Protein AF-A0A7C1KYQ5-F1 (afdb_monomer)

pLDDT: mean 89.8, std 14.95, range [33.84, 98.81]

Mean predicted aligned error: 6.26 Å

Foldseek 3Di:
DDDDPDDDPDQQAAEEEEEDLDPCVQPPVLVVQLPDDSYHDQYYEDLPQVSRVVSCVVSVHPYYYNDVLVVLLPPRHAAYEYPDPQQCLLVNLLSNLVSLHAYEYEPPSHPDPVSVVSSVVSCVVSVHHYHYPLVVCVPPVLVVLLVCVVVCVPPDDPDDDDDDDDDPPDDCVVCVVVVQRDCCSPCVCNRVVSVCSRRVDDDDPDDDDD

Secondary structure (DSSP, 8-state):
-PPP--SSS----EEEEEE--SHHIIIIIHHHHHTSTTEEEEEEE-SSHHHHHHHHHHHT-SEEESSHHHHHT-TT-SEEEE-S-GGGHHHHHHHHHHTT-EEEEPSSS-SSHHHHHHHHHHHHHTT--EEE--GGGGSHHHHHHHHHHHTTTT-S-----------TTS--HHHHHTT--SHHHHHHHHHHHHHHHHH-----------

Structure (mmCIF, N/CA/C/O backbone):
data_AF-A0A7C1KYQ5-F1
#
_entry.id   AF-A0A7C1KYQ5-F1
#
loop_
_atom_site.group_PDB
_atom_site.id
_atom_site.type_symbol
_atom_site.label_atom_id
_atom_site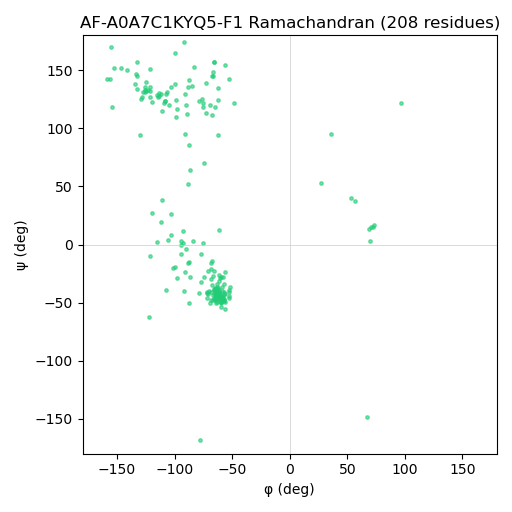.label_alt_id
_atom_site.label_comp_id
_atom_site.label_asym_id
_atom_site.label_entity_id
_atom_site.label_seq_id
_atom_site.pdbx_PDB_ins_code
_atom_site.Cartn_x
_atom_site.Cartn_y
_atom_site.Cartn_z
_atom_site.occupancy
_atom_site.B_iso_or_equiv
_atom_site.auth_seq_id
_atom_site.auth_comp_id
_atom_site.auth_asym_id
_atom_site.auth_atom_id
_atom_site.pdbx_PDB_model_num
ATOM 1 N N . MET A 1 1 ? -24.629 -17.908 9.945 1.00 35.66 1 MET A N 1
ATOM 2 C CA . MET A 1 1 ? -25.608 -17.140 9.150 1.00 35.66 1 MET A CA 1
ATOM 3 C C . MET A 1 1 ? -24.879 -16.531 7.970 1.00 35.66 1 MET A C 1
ATOM 5 O O . MET A 1 1 ? -24.183 -15.539 8.123 1.00 35.66 1 MET A O 1
ATOM 9 N N . THR A 1 2 ? -24.960 -17.192 6.825 1.00 34.88 2 THR A N 1
ATOM 10 C CA . THR A 1 2 ? -24.480 -16.713 5.528 1.00 34.88 2 THR A CA 1
ATOM 11 C C . THR A 1 2 ? -25.372 -15.554 5.076 1.00 34.88 2 THR A C 1
ATOM 13 O O . THR A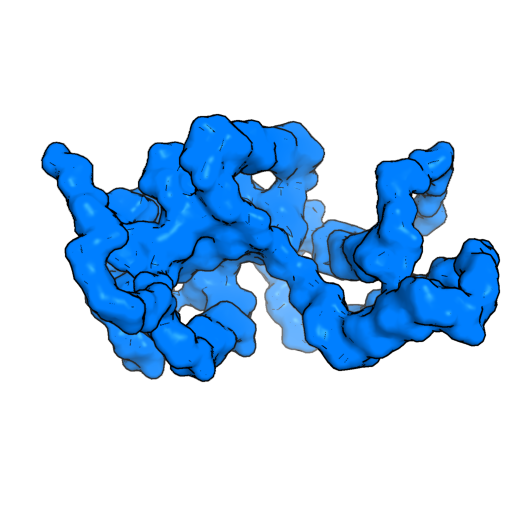 1 2 ? -26.585 -15.722 4.974 1.00 34.88 2 THR A O 1
ATOM 16 N N . ARG A 1 3 ? -24.806 -14.357 4.869 1.00 42.84 3 ARG A N 1
ATOM 17 C CA . ARG A 1 3 ? -25.547 -13.223 4.295 1.00 42.84 3 ARG A CA 1
ATOM 18 C C . ARG A 1 3 ? -25.710 -13.455 2.791 1.00 42.84 3 ARG A C 1
ATOM 20 O O . ARG A 1 3 ? -24.718 -13.549 2.074 1.00 42.84 3 ARG A O 1
ATOM 27 N N . ASN A 1 4 ? -26.964 -13.558 2.353 1.00 33.84 4 ASN A N 1
ATOM 28 C CA . ASN A 1 4 ? -27.364 -13.537 0.949 1.00 33.84 4 ASN A CA 1
ATOM 29 C C . ASN A 1 4 ? -26.979 -12.188 0.325 1.00 33.84 4 ASN A C 1
ATOM 31 O O . ASN A 1 4 ? -27.384 -11.138 0.821 1.00 33.84 4 ASN A O 1
ATOM 35 N N . LEU A 1 5 ? -26.215 -1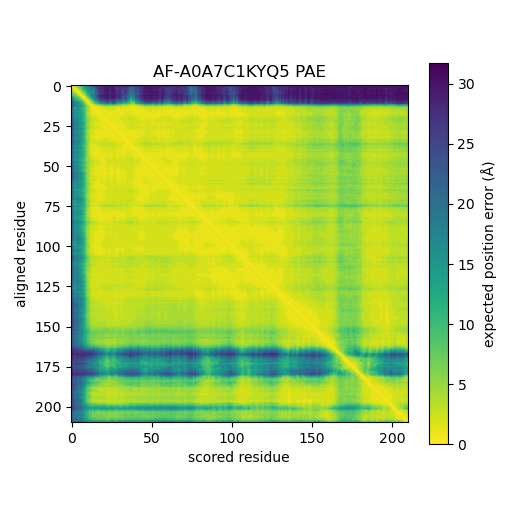2.240 -0.765 1.00 42.03 5 LEU A N 1
ATOM 36 C CA . LEU A 1 5 ? -25.833 -11.101 -1.606 1.00 42.03 5 LEU A CA 1
ATOM 37 C C . LEU A 1 5 ? -26.875 -10.863 -2.707 1.00 42.03 5 LEU A C 1
ATOM 39 O O . LEU A 1 5 ? -26.545 -10.791 -3.885 1.00 42.03 5 LEU A O 1
ATOM 43 N N . GLU A 1 6 ? -28.144 -10.761 -2.333 1.00 41.09 6 GLU A N 1
ATOM 44 C CA . GLU A 1 6 ? -29.198 -10.405 -3.280 1.00 41.09 6 GLU A CA 1
ATOM 45 C C . GLU A 1 6 ? -30.036 -9.278 -2.693 1.00 41.09 6 GLU A C 1
ATOM 47 O O . GLU A 1 6 ? -30.958 -9.513 -1.920 1.00 41.09 6 GLU A O 1
ATOM 52 N N . ASN A 1 7 ? -29.672 -8.043 -3.050 1.00 38.47 7 ASN A N 1
ATOM 53 C CA . ASN A 1 7 ? -30.604 -6.931 -3.194 1.00 38.47 7 ASN A CA 1
ATOM 54 C C . ASN A 1 7 ? -30.040 -5.889 -4.180 1.00 38.47 7 ASN A C 1
ATOM 56 O O . ASN A 1 7 ? -28.969 -5.326 -3.974 1.00 38.47 7 ASN A O 1
ATOM 60 N N . SER A 1 8 ? -30.797 -5.703 -5.268 1.00 38.66 8 SER A N 1
ATOM 61 C CA . SER A 1 8 ? -30.951 -4.506 -6.114 1.00 38.66 8 SER A CA 1
ATOM 62 C C . SER A 1 8 ? -29.722 -3.620 -6.351 1.00 38.66 8 SER A C 1
ATOM 64 O O . SER A 1 8 ? -29.498 -2.711 -5.564 1.00 38.66 8 SER A O 1
ATOM 66 N N . VAL A 1 9 ? -28.995 -3.836 -7.461 1.00 50.09 9 VAL A N 1
ATOM 67 C CA . VAL A 1 9 ? -27.971 -2.933 -8.057 1.00 50.09 9 VAL A CA 1
ATOM 68 C C . VAL A 1 9 ? -27.299 -2.010 -7.020 1.00 50.09 9 VAL A C 1
ATOM 70 O O . VAL A 1 9 ? -27.361 -0.790 -7.120 1.00 50.09 9 VAL A O 1
ATOM 73 N N . GLY A 1 10 ? -26.770 -2.605 -5.948 1.00 46.19 10 GLY A N 1
ATOM 74 C CA . GLY A 1 10 ? -26.283 -1.865 -4.790 1.00 46.19 10 GLY A CA 1
ATOM 75 C C . GLY A 1 10 ? -24.913 -1.299 -5.109 1.00 46.19 10 GLY A C 1
ATOM 76 O O . GLY A 1 10 ? -24.022 -2.058 -5.491 1.00 46.19 10 GLY A O 1
ATOM 77 N N . GLU A 1 11 ? -24.746 0.016 -4.987 1.00 57.44 11 GLU A N 1
ATOM 78 C CA . GLU A 1 11 ? -23.428 0.644 -5.049 1.00 57.44 11 GLU A CA 1
ATOM 79 C C . GLU A 1 11 ? -22.476 -0.122 -4.120 1.00 57.44 11 GLU A C 1
ATOM 81 O O . GLU A 1 11 ? -22.761 -0.317 -2.937 1.00 57.44 11 GLU A O 1
ATOM 86 N N . LEU A 1 12 ? -21.382 -0.640 -4.684 1.00 67.50 12 LEU A N 1
ATOM 87 C CA . LEU A 1 12 ? -20.339 -1.348 -3.947 1.00 67.50 12 LEU A CA 1
ATOM 88 C C . LEU A 1 12 ? -19.715 -0.365 -2.953 1.00 67.50 12 LEU A C 1
ATOM 90 O O . LEU A 1 12 ? -18.829 0.402 -3.314 1.00 67.50 12 LEU A O 1
ATOM 94 N N . PHE A 1 13 ? -20.214 -0.377 -1.720 1.00 88.19 13 PHE A N 1
ATOM 95 C CA . PHE A 1 13 ? -19.733 0.477 -0.646 1.00 88.19 13 PHE A CA 1
ATOM 96 C C . PHE A 1 13 ? -18.604 -0.230 0.108 1.00 88.19 13 PHE A C 1
ATOM 98 O O . PHE A 1 13 ? -18.804 -1.329 0.628 1.00 88.19 13 PHE A O 1
ATOM 105 N N . LEU A 1 14 ? -17.415 0.371 0.135 1.00 95.75 14 LEU A N 1
ATOM 106 C CA . LEU A 1 14 ? -16.206 -0.212 0.715 1.00 95.75 14 LEU A CA 1
ATOM 107 C C . LEU A 1 14 ? -15.811 0.513 2.003 1.00 95.75 14 LEU A C 1
ATOM 109 O O . LEU A 1 14 ? -15.512 1.706 1.980 1.00 95.75 14 LEU A O 1
ATOM 113 N N . ARG A 1 15 ? -15.731 -0.219 3.117 1.00 98.12 15 ARG A N 1
ATOM 114 C CA . ARG A 1 15 ? -15.315 0.335 4.412 1.00 98.12 15 ARG A CA 1
ATOM 115 C C . ARG A 1 15 ? -13.850 0.036 4.678 1.00 98.12 15 ARG A C 1
ATOM 117 O O . ARG A 1 15 ? -13.407 -1.117 4.645 1.00 98.12 15 ARG A O 1
ATOM 124 N N . VAL A 1 16 ? -13.089 1.091 4.931 1.00 98.56 16 VAL A N 1
ATOM 125 C CA . VAL A 1 16 ? -11.630 1.067 5.001 1.00 98.56 16 VAL A CA 1
ATOM 126 C C . VAL A 1 16 ? -11.160 1.324 6.425 1.00 98.56 16 VAL A C 1
ATOM 128 O O . VAL A 1 16 ? -11.545 2.304 7.063 1.00 98.56 16 VAL A O 1
ATOM 131 N N . GLY A 1 17 ? -10.283 0.449 6.907 1.00 98.75 17 GLY A N 1
ATOM 132 C CA . GLY A 1 17 ? -9.492 0.666 8.111 1.00 98.75 17 GLY A CA 1
ATOM 133 C C . GLY A 1 17 ? -8.079 1.119 7.752 1.00 98.75 17 GLY A C 1
ATOM 134 O O . GLY A 1 17 ? -7.475 0.581 6.829 1.00 98.75 17 GLY A O 1
ATOM 135 N N . ILE A 1 18 ? -7.531 2.092 8.473 1.00 98.81 18 ILE A N 1
ATOM 136 C CA . ILE A 1 18 ? -6.156 2.572 8.289 1.00 98.81 18 ILE A CA 1
ATOM 137 C C . ILE A 1 18 ? -5.303 2.115 9.471 1.00 98.81 18 ILE A C 1
ATOM 139 O O . ILE A 1 18 ? -5.616 2.445 10.610 1.00 98.81 18 ILE A O 1
ATOM 143 N N . ILE A 1 19 ? -4.215 1.392 9.221 1.00 98.81 19 ILE A N 1
ATOM 144 C CA . ILE A 1 19 ? -3.211 1.070 10.241 1.00 98.81 19 ILE A CA 1
ATOM 145 C C . ILE A 1 19 ? -1.985 1.949 9.992 1.00 98.81 19 ILE A C 1
ATOM 147 O O . ILE A 1 19 ? -1.374 1.886 8.927 1.00 98.81 19 ILE A O 1
ATOM 151 N N . GLY A 1 20 ? -1.624 2.765 10.980 1.00 98.19 20 GLY A N 1
ATOM 152 C CA . GLY A 1 20 ? -0.572 3.773 10.897 1.00 98.19 20 GLY A CA 1
ATOM 153 C C . GLY A 1 20 ? -1.125 5.165 10.580 1.00 98.19 20 GLY A C 1
ATOM 154 O O . GLY A 1 20 ? -1.741 5.393 9.544 1.00 98.19 20 GLY A O 1
ATOM 155 N N . ALA A 1 21 ? -0.851 6.125 11.459 1.00 97.50 21 ALA A N 1
ATOM 156 C CA . ALA A 1 21 ? -1.212 7.541 11.378 1.00 97.50 21 ALA A CA 1
ATOM 157 C C . ALA A 1 21 ? -0.011 8.424 10.973 1.00 97.50 21 ALA A C 1
ATOM 159 O O . ALA A 1 21 ? 0.059 9.607 11.320 1.00 97.50 21 ALA A O 1
ATOM 160 N N . GLY A 1 22 ? 0.956 7.839 10.258 1.00 94.38 22 GLY A N 1
ATOM 161 C CA . GLY A 1 22 ? 2.166 8.508 9.782 1.00 94.38 22 GLY A CA 1
ATOM 162 C C . GLY A 1 22 ? 1.955 9.390 8.545 1.00 94.38 22 GLY A C 1
ATOM 163 O O . GLY A 1 22 ? 0.832 9.664 8.116 1.00 94.38 22 GLY A O 1
ATOM 164 N N . ILE A 1 23 ? 3.069 9.819 7.943 1.00 92.38 23 ILE A N 1
ATOM 165 C CA . ILE A 1 23 ? 3.094 10.736 6.789 1.00 92.38 23 ILE A CA 1
ATOM 166 C C . ILE A 1 23 ? 2.291 10.175 5.608 1.00 92.38 23 ILE A C 1
ATOM 168 O O . ILE A 1 23 ? 1.413 10.863 5.095 1.00 92.38 23 ILE A O 1
ATOM 172 N N . GLN A 1 24 ? 2.516 8.911 5.233 1.00 94.31 24 GLN A N 1
ATOM 173 C CA . GLN A 1 24 ? 1.825 8.289 4.096 1.00 94.31 24 GLN A CA 1
ATOM 174 C C . GLN A 1 24 ? 0.304 8.244 4.301 1.00 94.31 24 GLN A C 1
ATOM 176 O O . GLN A 1 24 ? -0.460 8.565 3.389 1.00 94.31 24 GLN A O 1
ATOM 181 N N . ALA A 1 25 ? -0.151 7.927 5.517 1.00 97.12 25 ALA A N 1
ATOM 182 C CA . ALA A 1 25 ? -1.571 7.951 5.844 1.00 97.12 25 ALA A CA 1
ATOM 183 C C . ALA A 1 25 ? -2.153 9.366 5.732 1.00 97.12 25 ALA A C 1
ATOM 185 O O . ALA A 1 25 ? -3.174 9.576 5.078 1.00 97.12 25 ALA A O 1
ATOM 186 N N . LYS A 1 26 ? -1.483 10.345 6.347 1.00 96.81 26 LYS A N 1
ATOM 187 C CA . LYS A 1 26 ? -1.929 11.739 6.424 1.00 96.81 26 LYS A CA 1
ATOM 188 C C . LYS A 1 26 ? -1.972 12.436 5.062 1.00 96.81 26 LYS A C 1
ATOM 190 O O . LYS A 1 26 ? -2.951 13.139 4.791 1.00 96.81 26 LYS A O 1
ATOM 195 N N . ASP A 1 27 ? -0.918 12.273 4.266 1.00 95.31 27 ASP A N 1
ATOM 196 C CA . ASP A 1 27 ? -0.655 13.091 3.079 1.00 95.31 27 ASP A CA 1
ATOM 197 C C . ASP A 1 27 ? -1.082 12.400 1.773 1.00 95.31 27 ASP A C 1
ATOM 199 O O . ASP A 1 27 ? -1.305 13.089 0.779 1.00 95.31 27 ASP A O 1
ATOM 203 N N . ALA A 1 28 ? -1.255 11.070 1.766 1.00 95.88 28 ALA A N 1
ATOM 204 C CA . ALA A 1 28 ? -1.658 10.320 0.573 1.00 95.88 28 ALA A CA 1
ATOM 205 C C . ALA A 1 28 ? -2.947 9.508 0.769 1.00 95.88 28 ALA A C 1
ATOM 207 O O . ALA A 1 28 ? -3.945 9.781 0.104 1.00 95.88 28 ALA A O 1
ATOM 208 N N . HIS A 1 29 ? -2.960 8.533 1.683 1.00 98.19 29 HIS A N 1
ATOM 209 C CA . HIS A 1 29 ? -4.055 7.553 1.756 1.00 98.19 29 HIS A CA 1
ATOM 210 C C . HIS A 1 29 ? -5.378 8.148 2.229 1.00 98.19 29 HIS A C 1
ATOM 212 O O . HIS A 1 29 ? -6.393 7.959 1.567 1.00 98.19 29 HIS A O 1
ATOM 218 N N . LEU A 1 30 ? -5.385 8.883 3.345 1.00 98.31 30 LEU A N 1
ATOM 219 C CA . LEU A 1 30 ? -6.612 9.485 3.874 1.00 98.31 30 LEU A CA 1
ATOM 220 C C . LEU A 1 30 ? -7.232 10.492 2.888 1.00 98.31 30 LEU A C 1
ATOM 222 O O . LEU A 1 30 ? -8.426 10.368 2.625 1.00 98.31 30 LEU A O 1
ATOM 226 N N . PRO A 1 31 ? -6.475 11.439 2.284 1.00 98.06 31 PRO A N 1
ATOM 227 C CA . PRO A 1 31 ? -7.014 12.293 1.226 1.00 98.06 31 PRO A CA 1
ATOM 228 C C . PRO A 1 31 ? -7.574 11.510 0.035 1.00 98.06 31 PRO A C 1
ATOM 230 O O . PRO A 1 31 ? -8.614 11.892 -0.493 1.00 98.06 31 PRO A O 1
ATOM 233 N N . ALA A 1 32 ? -6.894 10.438 -0.389 1.00 97.06 32 ALA A N 1
ATOM 234 C CA . ALA A 1 32 ? -7.316 9.637 -1.532 1.00 97.06 32 ALA A CA 1
ATOM 235 C C . ALA A 1 32 ? -8.602 8.857 -1.245 1.00 97.06 32 ALA A C 1
ATOM 237 O O . ALA A 1 32 ? -9.520 8.914 -2.047 1.00 97.06 32 ALA A O 1
ATOM 238 N N . PHE A 1 33 ? -8.713 8.168 -0.107 1.00 97.88 33 PHE A N 1
ATOM 239 C CA . PHE A 1 33 ? -9.949 7.461 0.240 1.00 97.88 33 PHE A CA 1
ATOM 240 C C . PHE A 1 33 ? -11.115 8.420 0.469 1.00 97.88 33 PHE A C 1
ATOM 242 O O . PHE A 1 33 ? -12.220 8.145 0.021 1.00 97.88 33 PHE A O 1
ATOM 249 N N . HIS A 1 34 ? -10.869 9.564 1.110 1.00 96.81 34 HIS A N 1
ATOM 250 C CA . HIS A 1 34 ? -11.909 10.555 1.382 1.00 96.81 34 HIS A CA 1
ATOM 251 C C . HIS A 1 34 ? -12.484 11.200 0.110 1.00 96.81 34 HIS A C 1
ATOM 253 O O . HIS A 1 34 ? -13.595 11.719 0.145 1.00 96.81 34 HIS A O 1
ATOM 259 N N . SER A 1 35 ? -11.742 11.195 -1.003 1.00 96.62 35 SER A N 1
ATOM 260 C CA . SER A 1 35 ? -12.210 11.748 -2.279 1.00 96.62 35 SER A CA 1
ATOM 261 C C . SER A 1 35 ? -12.933 10.738 -3.174 1.00 96.62 35 SER A C 1
ATOM 263 O O . SER A 1 35 ? -13.415 11.126 -4.238 1.00 96.62 35 SER A O 1
ATOM 265 N N . LEU A 1 36 ? -13.009 9.462 -2.778 1.00 95.75 36 LEU A N 1
ATOM 266 C CA . LEU A 1 36 ? -13.662 8.413 -3.556 1.00 95.75 36 LEU A CA 1
ATOM 267 C C . LEU A 1 36 ? -15.136 8.273 -3.169 1.00 95.75 36 LEU A C 1
ATOM 269 O O . LEU A 1 36 ? -15.480 8.106 -2.002 1.00 95.75 36 LEU A O 1
ATOM 273 N N . GLU A 1 37 ? -16.006 8.271 -4.174 1.00 94.38 37 GLU A N 1
ATOM 274 C CA . GLU A 1 37 ? -17.400 7.859 -4.009 1.00 94.38 37 GLU A CA 1
ATOM 275 C C . GLU A 1 37 ? -17.475 6.354 -3.704 1.00 94.38 37 GLU A C 1
ATOM 277 O O . GLU A 1 37 ? -16.669 5.564 -4.203 1.00 94.38 37 GLU A O 1
ATOM 282 N N . GLY A 1 38 ? -18.435 5.950 -2.867 1.00 95.06 38 GLY A N 1
ATOM 283 C CA . GLY A 1 38 ? -18.606 4.548 -2.468 1.00 95.06 38 GLY A CA 1
ATOM 284 C C . GLY A 1 38 ? -17.531 4.015 -1.513 1.00 95.06 38 GLY A C 1
ATOM 285 O O . GLY A 1 38 ? -17.421 2.803 -1.344 1.00 95.06 38 GLY A O 1
ATOM 286 N N . VAL A 1 39 ? -16.732 4.886 -0.887 1.00 96.94 39 VAL A N 1
ATOM 287 C CA . VAL A 1 39 ? -15.717 4.500 0.101 1.00 96.94 39 VAL A CA 1
ATOM 288 C C . VAL A 1 39 ? -15.922 5.263 1.406 1.00 96.94 39 VAL A C 1
ATOM 290 O O . VAL A 1 39 ? -16.100 6.478 1.409 1.00 96.94 39 VAL A O 1
ATOM 293 N N . GLU A 1 40 ? -15.837 4.555 2.530 1.00 97.06 40 GLU A N 1
ATOM 294 C CA . GLU A 1 40 ? -15.861 5.138 3.870 1.00 97.06 40 GLU A CA 1
ATOM 295 C C . GLU A 1 40 ? -14.591 4.777 4.634 1.00 97.06 40 GLU A C 1
ATOM 297 O O . GLU A 1 40 ? -14.159 3.626 4.642 1.00 97.06 40 GLU A O 1
ATOM 302 N N . ILE A 1 41 ? -14.000 5.753 5.323 1.00 98.12 41 ILE A N 1
ATOM 303 C CA . ILE A 1 41 ? -12.907 5.502 6.262 1.00 98.12 41 ILE A CA 1
ATOM 304 C C . ILE A 1 41 ? -13.532 5.264 7.640 1.00 98.12 41 ILE A C 1
ATOM 306 O O . ILE A 1 41 ? -13.829 6.214 8.364 1.00 98.12 41 ILE A O 1
ATOM 310 N N . SER A 1 42 ? -13.743 4.000 7.997 1.00 98.06 42 SER A N 1
ATOM 311 C CA . SER A 1 42 ? -14.501 3.626 9.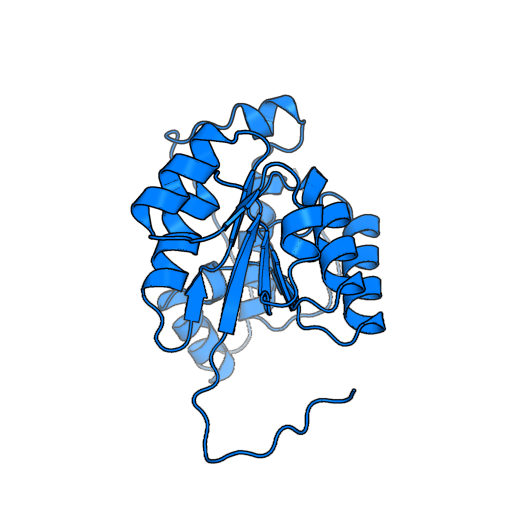199 1.00 98.06 42 SER A CA 1
ATOM 312 C C . SER A 1 42 ? -13.621 3.459 10.442 1.00 98.06 42 SER A C 1
ATOM 314 O O . SER A 1 42 ? -14.103 3.608 11.563 1.00 98.06 42 SER A O 1
ATOM 316 N N . ALA A 1 43 ? -12.322 3.188 10.288 1.00 98.69 43 ALA A N 1
ATOM 317 C CA . ALA A 1 43 ? -11.424 3.027 11.432 1.00 98.69 43 ALA A CA 1
ATOM 318 C C . ALA A 1 43 ? -9.997 3.510 11.164 1.00 98.69 43 ALA A C 1
ATOM 320 O O . ALA A 1 43 ? -9.498 3.437 10.041 1.00 98.69 43 ALA A O 1
ATOM 321 N N . ILE A 1 44 ? -9.310 3.942 12.222 1.00 98.81 44 ILE A N 1
ATOM 322 C CA . ILE A 1 44 ? -7.864 4.179 12.221 1.00 98.81 44 ILE A CA 1
ATOM 323 C C . ILE A 1 44 ? -7.219 3.586 13.477 1.00 98.81 44 ILE A C 1
ATOM 325 O O . ILE A 1 44 ? -7.760 3.715 14.574 1.00 98.81 44 ILE A O 1
ATOM 329 N N . ALA A 1 45 ? -6.062 2.947 13.319 1.00 98.75 45 ALA A N 1
ATOM 330 C CA . ALA A 1 45 ? -5.266 2.393 14.405 1.00 98.75 45 ALA A CA 1
ATOM 331 C C . ALA A 1 45 ? -3.837 2.942 14.375 1.00 98.75 45 ALA A C 1
ATOM 333 O O . ALA A 1 45 ? -3.188 2.930 13.329 1.00 98.75 45 ALA A O 1
ATOM 334 N N . ASP A 1 46 ? -3.338 3.398 15.521 1.00 98.56 46 ASP A N 1
ATOM 335 C CA . ASP A 1 46 ? -1.926 3.735 15.718 1.00 98.56 46 ASP A CA 1
ATOM 336 C C . ASP A 1 46 ? -1.571 3.638 17.207 1.00 98.56 46 ASP A C 1
ATOM 338 O O . ASP A 1 46 ? -2.361 4.050 18.059 1.00 98.56 46 ASP A O 1
ATOM 342 N N . ILE A 1 47 ? -0.366 3.155 17.523 1.00 97.44 47 ILE A N 1
ATOM 343 C CA . ILE A 1 47 ? 0.145 3.104 18.903 1.00 97.44 47 ILE A CA 1
ATOM 344 C C . ILE A 1 47 ? 0.210 4.502 19.544 1.00 97.44 47 ILE A C 1
ATOM 346 O O . ILE A 1 47 ? 0.088 4.657 20.759 1.00 97.44 47 ILE A O 1
ATOM 350 N N . ASN A 1 48 ? 0.374 5.547 18.731 1.00 97.75 48 ASN A N 1
ATOM 351 C CA . ASN A 1 48 ? 0.247 6.938 19.122 1.00 97.75 48 ASN A CA 1
ATOM 352 C C . ASN A 1 48 ? -1.216 7.379 18.990 1.00 97.75 48 ASN A C 1
ATOM 354 O O . ASN A 1 48 ? -1.630 7.989 17.998 1.00 97.75 48 ASN A O 1
ATOM 358 N N . GLU A 1 49 ? -1.991 7.131 20.047 1.00 97.94 49 GLU A N 1
ATOM 359 C CA . GLU A 1 49 ? -3.420 7.463 20.105 1.00 97.94 49 GLU A CA 1
ATOM 360 C C . GLU A 1 49 ? -3.702 8.932 19.742 1.00 97.94 49 GLU A C 1
ATOM 362 O O . GLU A 1 49 ? -4.693 9.250 19.083 1.00 97.94 49 GLU A O 1
ATOM 367 N N . LYS A 1 50 ? -2.814 9.856 20.133 1.00 98.38 50 LYS A N 1
ATOM 368 C CA . LYS A 1 50 ? -2.965 11.284 19.826 1.00 98.38 50 LYS A CA 1
ATOM 369 C C . LYS A 1 50 ? -2.894 11.542 18.318 1.00 98.38 50 LYS A C 1
ATOM 371 O O . LYS A 1 50 ? -3.684 12.344 17.809 1.00 98.38 50 LYS A O 1
ATOM 376 N N . ALA A 1 51 ? -1.976 10.887 17.605 1.00 97.69 51 ALA A N 1
ATOM 377 C CA . ALA A 1 51 ? -1.867 11.004 16.152 1.00 97.69 51 ALA A CA 1
ATOM 378 C C . ALA A 1 51 ? -3.120 10.440 15.463 1.00 97.69 51 ALA A C 1
ATOM 380 O O . ALA A 1 51 ? -3.732 11.137 14.647 1.00 97.69 51 ALA A O 1
ATOM 381 N N . ALA A 1 52 ? -3.571 9.249 15.876 1.00 98.44 52 ALA A N 1
ATOM 382 C CA . ALA A 1 52 ? -4.785 8.622 15.354 1.00 98.44 52 ALA A CA 1
ATOM 383 C C . ALA A 1 52 ? -6.037 9.484 15.596 1.00 98.44 52 ALA A C 1
ATOM 385 O O . ALA A 1 52 ? -6.748 9.807 14.646 1.00 98.44 52 ALA A O 1
ATOM 386 N N . LYS A 1 53 ? -6.264 9.968 16.829 1.00 98.56 53 LYS A N 1
ATOM 387 C CA . LYS A 1 53 ? -7.378 10.878 17.172 1.00 98.56 53 LYS A CA 1
ATOM 388 C C . LYS A 1 53 ? -7.352 12.178 16.366 1.00 98.56 53 LYS A C 1
ATOM 390 O O . LYS A 1 53 ? -8.406 12.693 15.996 1.00 98.56 53 LYS A O 1
ATOM 395 N N . THR A 1 54 ? -6.165 12.717 16.082 1.00 98.56 54 THR A N 1
ATOM 396 C CA . THR A 1 54 ? -6.027 13.943 15.279 1.00 98.56 54 THR A CA 1
ATOM 397 C C . THR A 1 54 ? -6.519 13.726 13.849 1.00 98.56 54 THR A C 1
ATOM 399 O O . THR A 1 54 ? -7.303 14.531 13.341 1.00 98.56 54 THR A O 1
ATOM 402 N N . LEU A 1 55 ? -6.098 12.633 13.205 1.00 98.44 55 LEU A N 1
ATOM 403 C CA . LEU A 1 55 ? -6.545 12.295 11.852 1.00 98.44 55 LEU A CA 1
ATOM 404 C C . LEU A 1 55 ? -8.017 11.872 11.831 1.00 98.44 55 LEU A C 1
ATOM 406 O O . LEU A 1 55 ? -8.758 12.331 10.965 1.00 98.44 55 LEU A O 1
ATOM 410 N N . ALA A 1 56 ? -8.465 11.100 12.821 1.00 98.50 56 ALA A N 1
ATOM 411 C CA . ALA A 1 56 ? -9.860 10.700 12.954 1.00 98.50 56 ALA A CA 1
ATOM 412 C C . ALA A 1 56 ? -10.797 11.901 13.044 1.00 98.50 56 ALA A C 1
ATOM 414 O O . ALA A 1 56 ? -11.775 11.973 12.309 1.00 98.50 56 ALA A O 1
ATOM 415 N N . LYS A 1 57 ? -10.454 12.906 13.858 1.00 98.50 57 LYS A N 1
ATOM 416 C CA . LYS A 1 57 ? -11.224 14.151 13.928 1.00 98.50 57 LYS A CA 1
ATOM 417 C C . LYS A 1 57 ? -11.245 14.893 12.589 1.00 98.50 57 LYS A C 1
ATOM 419 O O . LYS A 1 57 ? -12.286 15.420 12.212 1.00 98.50 57 LYS A O 1
ATOM 424 N N . LYS A 1 58 ? -10.111 14.955 11.880 1.00 98.19 58 LYS A N 1
ATOM 425 C CA . LYS A 1 58 ? -10.003 15.648 10.584 1.00 98.19 58 LYS A CA 1
ATOM 426 C C . LYS A 1 58 ? -10.886 15.003 9.509 1.00 98.19 58 LYS A C 1
ATOM 428 O O . LYS A 1 58 ? -11.524 15.731 8.757 1.00 98.19 58 LYS A O 1
ATOM 433 N N . TYR A 1 59 ? -10.906 13.674 9.442 1.00 97.94 59 TYR A N 1
ATOM 434 C CA . TYR A 1 59 ? -11.613 12.911 8.406 1.00 97.94 59 TYR A CA 1
ATOM 435 C C . TYR A 1 59 ? -12.939 12.298 8.883 1.00 97.94 59 TYR A C 1
ATOM 437 O O . TYR A 1 59 ? -13.547 11.537 8.142 1.00 97.94 59 TYR A O 1
ATOM 445 N N . GLN A 1 60 ? -13.393 12.643 10.094 1.00 97.75 60 GLN A N 1
ATOM 446 C CA . GLN A 1 60 ? -14.634 12.148 10.710 1.00 97.75 60 GLN A CA 1
ATOM 447 C C . GLN A 1 60 ? -14.689 10.611 10.823 1.00 97.75 60 GLN A C 1
ATOM 449 O O . GLN A 1 60 ? -15.741 10.004 10.662 1.00 97.75 60 GLN A O 1
ATOM 454 N N . ILE A 1 61 ? -13.546 9.988 11.128 1.00 98.31 61 ILE A N 1
ATOM 455 C CA . ILE A 1 61 ? -13.417 8.533 11.285 1.00 98.31 61 ILE A CA 1
ATOM 456 C C . ILE A 1 61 ? -14.035 8.129 12.634 1.00 98.31 61 ILE A C 1
ATOM 458 O O . ILE A 1 61 ? -13.580 8.631 13.670 1.00 98.31 61 ILE A O 1
ATOM 462 N N . PRO A 1 62 ? -15.042 7.238 12.663 1.00 97.69 62 PRO A N 1
ATOM 463 C CA . PRO A 1 62 ? -15.806 6.952 13.876 1.00 97.69 62 PRO A CA 1
ATOM 464 C C . PRO A 1 62 ? -15.049 6.092 14.895 1.00 97.69 62 PRO A C 1
ATOM 466 O O . PRO A 1 62 ? -15.292 6.220 16.097 1.00 97.69 62 PRO A O 1
ATOM 469 N N . HIS A 1 63 ? -14.123 5.238 14.448 1.00 98.44 63 HIS A N 1
ATOM 470 C CA . HIS A 1 63 ? -13.393 4.326 15.327 1.00 98.44 63 HIS A CA 1
ATOM 471 C C . HIS A 1 63 ? -11.894 4.629 15.366 1.00 98.44 63 HIS A C 1
ATOM 473 O O . HIS A 1 63 ? -11.225 4.707 14.334 1.00 98.44 63 HIS A O 1
ATOM 479 N N . VAL A 1 64 ? -11.362 4.765 16.582 1.00 98.69 64 VAL A N 1
ATOM 480 C CA . VAL A 1 64 ? -9.930 4.925 16.845 1.00 98.69 64 VAL A CA 1
ATOM 481 C C . VAL A 1 64 ? -9.473 3.793 17.748 1.00 98.69 64 VAL A C 1
ATOM 483 O O . VAL A 1 64 ? -10.047 3.596 18.817 1.00 98.69 64 VAL A O 1
ATOM 486 N N . TYR A 1 65 ? -8.427 3.092 17.328 1.00 98.62 65 TYR A N 1
ATOM 487 C CA . TYR A 1 65 ? -7.823 1.996 18.075 1.00 98.62 65 TYR A CA 1
ATOM 488 C C . TYR A 1 65 ? -6.347 2.286 18.362 1.00 98.62 65 TYR A C 1
ATOM 490 O O . TYR A 1 65 ? -5.677 2.990 17.606 1.00 98.62 65 TYR A O 1
ATOM 498 N N . VAL A 1 66 ? -5.840 1.739 19.466 1.00 98.25 66 VAL A N 1
ATOM 499 C CA . VAL A 1 66 ? -4.403 1.760 19.802 1.00 98.25 66 VAL A CA 1
ATOM 500 C C . VAL A 1 66 ? -3.719 0.429 19.497 1.00 98.25 66 VAL A C 1
ATOM 502 O O . VAL A 1 66 ? -2.508 0.394 19.305 1.00 98.25 66 VAL A O 1
ATOM 505 N N . ASP A 1 67 ? -4.507 -0.643 19.399 1.00 98.12 67 ASP A N 1
ATOM 506 C CA . ASP A 1 67 ? -4.096 -1.950 18.907 1.00 98.12 67 ASP A CA 1
ATOM 507 C C . ASP A 1 67 ? -4.717 -2.177 17.523 1.00 98.12 67 ASP A C 1
ATOM 509 O O . ASP A 1 67 ? -5.919 -1.995 17.308 1.00 98.12 67 ASP A O 1
ATOM 513 N N . PHE A 1 68 ? -3.891 -2.562 16.555 1.00 98.44 68 PHE A N 1
ATOM 514 C CA . PHE A 1 68 ? -4.356 -2.826 15.202 1.00 98.44 68 PHE A CA 1
ATOM 515 C C . PHE A 1 68 ? -5.202 -4.109 15.115 1.00 98.44 68 PHE A C 1
ATOM 517 O O . PHE A 1 68 ? -6.026 -4.226 14.206 1.00 98.44 68 PHE A O 1
ATOM 524 N N . HIS A 1 69 ? -5.060 -5.049 16.056 1.00 98.50 69 HIS A N 1
ATOM 525 C CA . HIS A 1 69 ? -5.899 -6.244 16.123 1.00 98.50 69 HIS A CA 1
ATOM 526 C C . HIS A 1 69 ? -7.372 -5.899 16.357 1.00 98.50 69 HIS A C 1
ATOM 528 O O . HIS A 1 69 ? -8.241 -6.522 15.744 1.00 98.50 69 HIS A O 1
ATOM 534 N N . ASP A 1 70 ? -7.667 -4.881 17.168 1.00 98.50 70 ASP A N 1
ATOM 535 C CA . ASP A 1 70 ? -9.042 -4.428 17.405 1.00 98.50 70 ASP A CA 1
ATOM 536 C C . ASP A 1 70 ? -9.681 -3.874 16.122 1.00 98.50 70 ASP A C 1
ATOM 538 O O . ASP A 1 70 ? -10.841 -4.167 15.823 1.00 98.50 7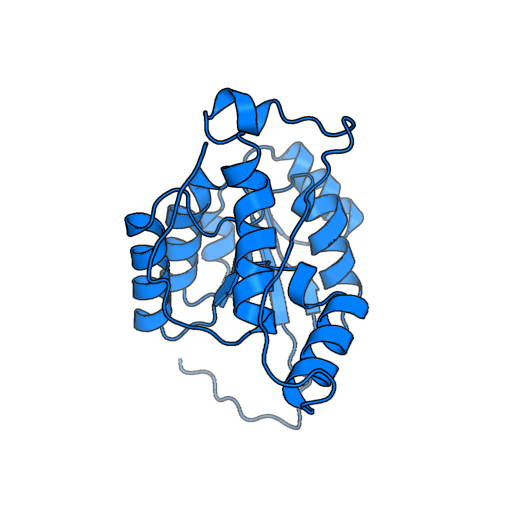0 ASP A O 1
ATOM 542 N N . LEU A 1 71 ? -8.905 -3.139 15.314 1.00 98.56 71 LEU A N 1
ATOM 543 C CA . LEU A 1 71 ? -9.340 -2.663 13.997 1.00 98.56 71 LEU A CA 1
ATOM 544 C C . LEU A 1 71 ? -9.595 -3.831 13.039 1.00 98.56 71 LEU A C 1
ATOM 546 O O . LEU A 1 71 ? -10.619 -3.856 12.360 1.00 98.56 71 LEU A O 1
ATOM 550 N N . ILE A 1 72 ? -8.686 -4.808 12.985 1.00 98.25 72 ILE A N 1
ATOM 551 C CA . ILE A 1 72 ? -8.815 -5.981 12.108 1.00 98.25 72 ILE A CA 1
ATOM 552 C C . ILE A 1 72 ? -10.042 -6.825 12.481 1.00 98.25 72 ILE A C 1
ATOM 554 O O . ILE A 1 72 ? -10.729 -7.337 11.595 1.00 98.25 72 ILE A O 1
ATOM 558 N N . ASN A 1 73 ? -10.339 -6.958 13.774 1.00 97.75 73 ASN A N 1
ATOM 559 C CA . ASN A 1 73 ? -11.476 -7.731 14.269 1.00 97.75 73 ASN A CA 1
ATOM 560 C C . ASN A 1 73 ? -12.822 -7.012 14.105 1.00 97.75 73 ASN A C 1
ATOM 562 O O . ASN A 1 73 ? -13.869 -7.630 14.309 1.00 97.75 73 ASN A O 1
ATOM 566 N N . ASN A 1 74 ? -12.827 -5.736 13.709 1.00 97.00 74 ASN A N 1
ATOM 567 C CA . ASN A 1 74 ? -14.058 -5.011 13.442 1.00 97.00 74 ASN A CA 1
ATOM 568 C C . ASN A 1 74 ? -14.784 -5.637 12.221 1.00 97.00 74 ASN A C 1
ATOM 570 O O . ASN A 1 74 ? -14.228 -5.669 11.112 1.00 97.00 74 ASN A O 1
ATOM 574 N N . PRO A 1 75 ? -16.019 -6.158 12.383 1.00 95.19 75 PRO A N 1
ATOM 575 C CA . PRO A 1 75 ? -16.767 -6.792 11.294 1.00 95.19 75 PRO A CA 1
ATOM 576 C C . PRO A 1 75 ? -17.182 -5.803 10.198 1.00 95.19 75 PRO A C 1
ATOM 578 O O . PRO A 1 75 ? -17.534 -6.231 9.099 1.00 95.19 75 PRO A O 1
ATOM 581 N N . ASP A 1 76 ? -17.102 -4.502 10.474 1.00 93.56 76 ASP A N 1
ATOM 582 C CA . ASP A 1 76 ? -17.475 -3.434 9.558 1.00 93.56 76 ASP A CA 1
ATOM 583 C C . ASP A 1 76 ? -16.314 -2.896 8.713 1.00 93.56 76 ASP A C 1
ATOM 585 O O . ASP A 1 76 ? -16.463 -1.884 8.044 1.00 93.56 76 ASP A O 1
ATOM 589 N N . ILE A 1 77 ? -15.170 -3.582 8.698 1.00 98.06 77 ILE A N 1
ATOM 590 C CA . ILE A 1 77 ? -14.036 -3.264 7.821 1.00 98.06 77 ILE A CA 1
ATOM 591 C C . ILE A 1 77 ? -13.935 -4.297 6.701 1.00 98.06 77 ILE A C 1
ATOM 593 O O . ILE A 1 77 ? -13.924 -5.498 6.969 1.00 98.06 77 ILE A O 1
ATOM 597 N N . ASP A 1 78 ? -13.797 -3.840 5.460 1.00 98.06 78 ASP A N 1
ATOM 598 C CA . ASP A 1 78 ? -13.687 -4.691 4.270 1.00 98.06 78 ASP A CA 1
ATOM 599 C C . ASP A 1 78 ? -12.247 -4.693 3.713 1.00 98.06 78 ASP A C 1
ATOM 601 O O . ASP A 1 78 ? -11.713 -5.733 3.312 1.00 98.06 78 ASP A O 1
ATOM 605 N N . LEU A 1 79 ? -11.591 -3.527 3.738 1.00 98.44 79 LEU A N 1
ATOM 606 C CA . LEU A 1 79 ? -10.214 -3.290 3.293 1.00 98.44 79 LEU A CA 1
ATOM 607 C C . LEU A 1 79 ? -9.400 -2.664 4.430 1.00 98.44 79 LEU A C 1
ATOM 609 O O . LEU A 1 79 ? -9.873 -1.758 5.110 1.00 98.44 79 LEU A O 1
ATOM 613 N N . VAL A 1 80 ? -8.147 -3.082 4.586 1.00 98.81 80 VAL A N 1
ATOM 614 C CA . VAL A 1 80 ? -7.180 -2.427 5.469 1.00 98.81 80 VAL A CA 1
ATOM 615 C C . VAL A 1 80 ? -6.059 -1.806 4.645 1.00 98.81 80 VAL A C 1
ATOM 617 O O . VAL A 1 80 ? -5.441 -2.488 3.825 1.00 98.81 80 VAL A O 1
ATOM 620 N N . SER A 1 81 ? -5.791 -0.520 4.878 1.00 98.75 81 SER A N 1
ATOM 621 C CA . SER A 1 81 ? -4.608 0.166 4.366 1.00 98.75 81 SER A CA 1
ATOM 622 C C . SER A 1 81 ? -3.508 0.221 5.423 1.00 98.75 81 SER A C 1
ATOM 624 O O . SER A 1 81 ? -3.693 0.821 6.482 1.00 98.75 81 SER A O 1
ATOM 626 N N . ILE A 1 82 ? -2.375 -0.418 5.143 1.00 98.75 82 ILE A N 1
ATOM 627 C CA . ILE A 1 82 ? -1.222 -0.532 6.038 1.00 98.75 82 ILE A CA 1
ATOM 628 C C . ILE A 1 82 ? -0.184 0.522 5.634 1.00 98.75 82 ILE A C 1
ATOM 630 O O . ILE A 1 82 ? 0.450 0.416 4.582 1.00 98.75 82 ILE A O 1
ATOM 634 N N . CYS A 1 83 ? -0.021 1.528 6.493 1.00 97.56 83 CYS A N 1
ATOM 635 C CA . CYS A 1 83 ? 0.807 2.724 6.306 1.00 97.56 83 CYS A CA 1
ATOM 636 C C . CYS A 1 83 ? 1.910 2.842 7.377 1.00 97.56 83 CYS A C 1
ATOM 638 O O . CYS A 1 83 ? 2.304 3.948 7.759 1.00 97.56 83 CYS A O 1
ATOM 640 N N . THR A 1 84 ? 2.353 1.713 7.926 1.00 95.88 84 THR A N 1
ATOM 641 C CA . THR A 1 84 ? 3.329 1.629 9.021 1.00 95.88 84 THR A CA 1
ATOM 642 C C . THR A 1 84 ? 4.764 1.507 8.500 1.00 95.88 84 THR A C 1
ATOM 644 O O . THR A 1 84 ? 4.975 1.352 7.300 1.00 95.88 84 THR A O 1
ATOM 647 N N . PRO A 1 85 ? 5.787 1.544 9.372 1.00 91.88 85 PRO A N 1
ATOM 648 C CA . PRO A 1 85 ? 7.128 1.107 8.997 1.00 91.88 85 PRO A CA 1
ATOM 649 C C . PRO A 1 85 ? 7.137 -0.310 8.399 1.00 91.88 85 PRO A C 1
ATOM 651 O O . PRO A 1 85 ? 6.421 -1.206 8.852 1.00 91.88 85 PRO A O 1
ATOM 654 N N . ASN A 1 86 ? 7.982 -0.510 7.389 1.00 90.56 86 ASN A N 1
ATOM 655 C CA . ASN A 1 86 ? 8.019 -1.711 6.548 1.00 90.56 86 ASN A CA 1
ATOM 656 C C . ASN A 1 86 ? 8.321 -3.027 7.289 1.00 90.56 86 ASN A C 1
ATOM 658 O O . ASN A 1 86 ? 7.882 -4.084 6.841 1.00 90.56 86 ASN A O 1
ATOM 662 N N . HIS A 1 87 ? 9.024 -2.995 8.423 1.00 90.56 87 HIS A N 1
ATOM 663 C CA . HIS A 1 87 ? 9.285 -4.193 9.228 1.00 90.56 87 HIS A CA 1
ATOM 664 C C . HIS A 1 87 ? 8.016 -4.756 9.899 1.00 90.56 87 HIS A C 1
ATOM 666 O O . HIS A 1 87 ? 7.971 -5.941 10.216 1.00 90.56 87 HIS A O 1
ATOM 672 N N . LEU A 1 88 ? 6.965 -3.941 10.068 1.00 95.31 88 LEU A N 1
ATOM 673 C CA . LEU A 1 88 ? 5.682 -4.355 10.660 1.00 95.31 88 LEU A CA 1
ATOM 674 C C . LEU A 1 88 ? 4.703 -4.937 9.632 1.00 95.31 88 LEU A C 1
ATOM 676 O O . LEU A 1 88 ? 3.715 -5.578 9.990 1.00 95.31 88 LEU A O 1
ATOM 680 N N . HIS A 1 89 ? 4.973 -4.731 8.341 1.00 97.25 89 HIS A N 1
ATOM 681 C CA . HIS A 1 89 ? 4.063 -5.085 7.254 1.00 97.25 89 HIS A CA 1
ATOM 682 C C . HIS A 1 89 ? 3.659 -6.558 7.259 1.00 97.25 89 HIS A C 1
ATOM 684 O O . HIS A 1 89 ? 2.484 -6.867 7.071 1.00 97.25 89 HIS A O 1
ATOM 690 N N . ARG A 1 90 ? 4.610 -7.468 7.500 1.00 98.19 90 ARG A N 1
ATOM 691 C CA . ARG A 1 90 ? 4.360 -8.916 7.500 1.00 98.19 90 ARG A CA 1
ATOM 692 C C . ARG A 1 90 ? 3.312 -9.310 8.532 1.00 98.19 90 ARG A C 1
ATOM 694 O O . ARG A 1 90 ? 2.332 -9.957 8.174 1.00 98.19 90 ARG A O 1
ATOM 701 N N . GLU A 1 91 ? 3.509 -8.918 9.786 1.00 98.44 91 GLU A N 1
ATOM 702 C CA . GLU A 1 91 ? 2.599 -9.262 10.880 1.00 98.44 91 GLU A CA 1
ATOM 703 C C . GLU A 1 91 ? 1.189 -8.729 10.608 1.00 98.44 91 GLU A C 1
ATOM 705 O O . GLU A 1 91 ? 0.216 -9.487 10.617 1.00 98.44 91 GLU A O 1
ATOM 710 N N . MET A 1 92 ? 1.092 -7.442 10.271 1.00 98.69 92 MET A N 1
ATOM 711 C CA . MET A 1 92 ? -0.186 -6.774 10.036 1.00 98.69 92 MET A CA 1
ATOM 712 C C . MET A 1 92 ? -0.912 -7.340 8.814 1.00 98.69 92 MET A C 1
ATOM 714 O O . MET A 1 92 ? -2.113 -7.606 8.878 1.00 98.69 92 MET A O 1
ATOM 718 N N . ALA A 1 93 ? -0.203 -7.586 7.709 1.00 98.75 93 ALA A N 1
ATOM 719 C CA . ALA A 1 93 ? -0.799 -8.128 6.492 1.00 98.75 93 ALA A CA 1
ATOM 720 C C . ALA A 1 93 ? -1.260 -9.581 6.672 1.00 98.75 93 ALA A C 1
ATOM 722 O O . ALA A 1 93 ? -2.349 -9.938 6.223 1.00 98.75 93 ALA A O 1
ATOM 723 N N . VAL A 1 94 ? -0.480 -10.421 7.361 1.00 98.75 94 VAL A N 1
ATOM 724 C CA . VAL A 1 94 ? -0.888 -11.800 7.668 1.00 98.75 94 VAL A CA 1
ATOM 725 C C . VAL A 1 94 ? -2.109 -11.811 8.593 1.00 98.75 94 VAL A C 1
ATOM 727 O O . VAL A 1 94 ? -3.043 -12.579 8.350 1.00 98.75 94 VAL A O 1
ATOM 730 N N . ALA A 1 95 ? -2.154 -10.937 9.603 1.00 98.75 95 ALA A N 1
ATOM 731 C CA . ALA A 1 95 ? -3.317 -10.790 10.476 1.00 98.75 95 ALA A CA 1
ATOM 732 C C . ALA A 1 95 ? -4.568 -10.346 9.695 1.00 98.75 95 ALA A C 1
ATOM 734 O O . ALA A 1 95 ? -5.622 -10.971 9.826 1.00 98.75 95 ALA A O 1
ATOM 735 N N . CYS A 1 96 ? -4.444 -9.342 8.819 1.00 98.75 96 CYS A N 1
ATOM 736 C CA . CYS A 1 96 ? -5.535 -8.891 7.949 1.00 98.75 96 CYS A CA 1
ATOM 737 C C . CYS A 1 96 ? -6.048 -10.023 7.051 1.00 98.75 96 CYS A C 1
ATOM 739 O O . CYS A 1 96 ? -7.255 -10.248 6.964 1.00 98.75 96 CYS A O 1
ATOM 741 N N . ALA A 1 97 ? -5.133 -10.769 6.424 1.00 98.50 97 ALA A N 1
ATOM 742 C CA . ALA A 1 97 ? -5.478 -11.881 5.547 1.00 98.50 97 ALA A CA 1
ATOM 743 C C . ALA A 1 97 ? -6.242 -12.981 6.291 1.00 98.50 97 ALA A C 1
ATOM 745 O O . ALA A 1 97 ? -7.261 -13.456 5.797 1.00 98.50 97 ALA A O 1
ATOM 746 N N . ASN A 1 98 ? -5.787 -13.355 7.490 1.00 98.44 98 ASN A N 1
ATOM 747 C CA . ASN A 1 98 ? -6.450 -14.366 8.317 1.00 98.44 98 ASN A CA 1
ATOM 748 C C . ASN A 1 98 ? -7.826 -13.914 8.829 1.00 98.44 98 ASN A C 1
ATOM 750 O O . ASN A 1 98 ? -8.696 -14.753 9.047 1.00 98.44 98 ASN A O 1
ATOM 754 N N . ALA A 1 99 ? -8.042 -12.607 8.980 1.00 98.31 99 ALA A N 1
ATOM 755 C CA . ALA A 1 99 ? -9.345 -12.024 9.293 1.00 98.31 99 ALA A CA 1
ATOM 756 C C . ALA A 1 99 ? -10.233 -11.795 8.052 1.00 98.31 99 ALA A C 1
ATOM 758 O O . ALA A 1 99 ? -11.326 -11.240 8.168 1.00 98.31 99 ALA A O 1
ATOM 759 N N . GLY A 1 100 ? -9.777 -12.198 6.859 1.00 98.12 100 GLY A N 1
ATOM 760 C CA . GLY A 1 100 ? -10.527 -12.063 5.610 1.00 98.12 100 GLY A CA 1
ATOM 761 C C . GLY A 1 100 ? -10.611 -10.634 5.066 1.00 98.12 100 GLY A C 1
ATOM 762 O O . GLY A 1 100 ? -11.450 -10.365 4.210 1.00 98.12 100 GLY A O 1
ATOM 763 N N . LYS A 1 101 ? -9.762 -9.713 5.538 1.00 98.56 101 LYS A N 1
ATOM 764 C CA . LYS A 1 101 ? -9.743 -8.315 5.084 1.00 98.56 101 LYS A CA 1
ATOM 765 C C . LYS A 1 101 ? -8.904 -8.181 3.823 1.00 98.56 101 LYS A C 1
ATOM 767 O O . LYS A 1 101 ? -7.813 -8.739 3.747 1.00 98.56 101 LYS A O 1
ATOM 772 N N . HIS A 1 102 ? -9.372 -7.429 2.831 1.00 98.62 102 HIS A N 1
ATOM 773 C CA . HIS A 1 102 ? -8.516 -7.043 1.708 1.00 98.62 102 HIS A CA 1
ATOM 774 C C . HIS A 1 102 ? -7.389 -6.124 2.188 1.00 98.62 102 HIS A C 1
ATOM 776 O O . HIS A 1 102 ? -7.521 -5.470 3.221 1.00 98.62 102 HIS A O 1
ATOM 782 N N . ILE A 1 103 ? -6.283 -6.064 1.443 1.00 98.81 103 ILE A N 1
ATOM 783 C CA . ILE A 1 103 ? -5.074 -5.358 1.880 1.00 98.81 103 ILE A CA 1
ATOM 784 C C . ILE A 1 103 ? -4.591 -4.388 0.801 1.00 98.81 103 ILE A C 1
ATOM 786 O O . ILE A 1 103 ? -4.325 -4.787 -0.336 1.00 98.81 103 ILE A O 1
ATOM 790 N N . LEU A 1 104 ? -4.408 -3.129 1.191 1.00 98.56 104 LEU A N 1
ATOM 791 C CA . LEU A 1 104 ? -3.549 -2.160 0.517 1.00 98.56 104 LEU A CA 1
ATOM 792 C C . LEU A 1 104 ? -2.328 -1.935 1.419 1.00 98.56 104 LEU A C 1
ATOM 794 O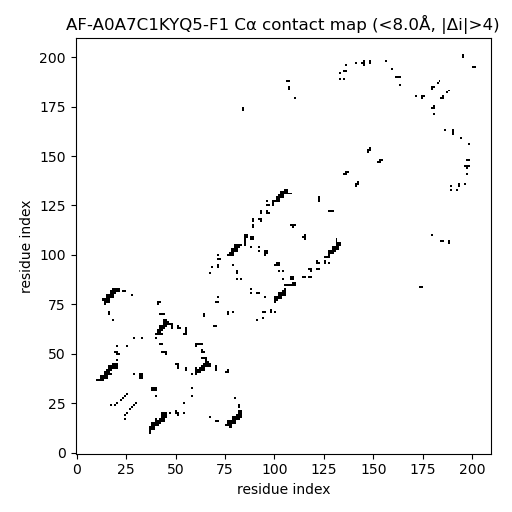 O . LEU A 1 104 ? -2.492 -1.606 2.586 1.00 98.56 104 LEU A O 1
ATOM 798 N N . ILE A 1 105 ? -1.112 -2.154 0.928 1.00 98.25 105 ILE A N 1
ATOM 799 C CA . ILE A 1 105 ? 0.103 -2.099 1.757 1.00 98.25 105 ILE A CA 1
ATOM 800 C C . ILE A 1 105 ? 1.145 -1.175 1.149 1.00 98.25 105 ILE A C 1
ATOM 802 O O . ILE A 1 105 ? 1.440 -1.272 -0.045 1.00 98.25 105 ILE A O 1
ATOM 806 N N . GLU A 1 106 ? 1.707 -0.277 1.957 1.00 96.38 106 GLU A N 1
ATOM 807 C CA . GLU A 1 106 ? 2.816 0.568 1.521 1.00 96.38 106 GLU A CA 1
ATOM 808 C C . GLU A 1 106 ? 4.006 -0.261 1.018 1.00 96.38 106 GLU A C 1
ATOM 810 O O . GLU A 1 106 ? 4.221 -1.423 1.377 1.00 96.38 106 GLU A O 1
ATOM 815 N N . LYS A 1 107 ? 4.800 0.362 0.150 1.00 93.31 107 LYS A N 1
ATOM 816 C CA . LYS A 1 107 ? 6.073 -0.196 -0.304 1.00 93.31 107 LYS A CA 1
ATOM 817 C C . LYS A 1 107 ? 7.191 0.117 0.709 1.00 93.31 107 LYS A C 1
ATOM 819 O O . LYS A 1 107 ? 7.166 1.181 1.325 1.00 93.31 107 LYS A O 1
ATOM 824 N N . PRO A 1 108 ? 8.239 -0.720 0.788 1.00 92.25 108 PRO A N 1
ATOM 825 C CA . PRO A 1 108 ? 8.294 -2.078 0.251 1.00 92.25 108 PRO 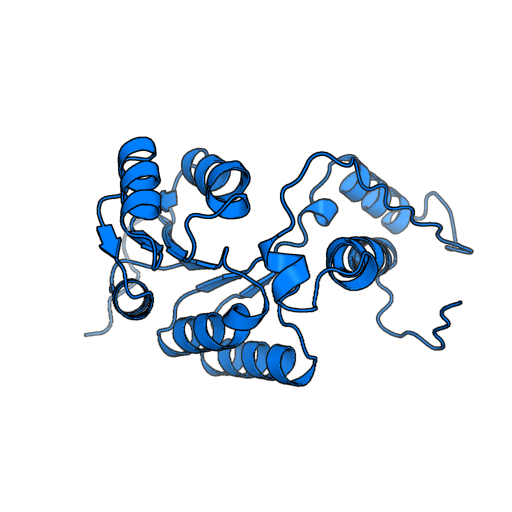A CA 1
ATOM 826 C C . PRO A 1 108 ? 7.320 -2.998 1.002 1.00 92.25 108 PRO A C 1
ATOM 828 O O . PRO A 1 108 ? 7.071 -2.817 2.190 1.00 92.25 108 PRO A O 1
ATOM 831 N N . MET A 1 109 ? 6.775 -4.000 0.305 1.00 94.38 109 MET A N 1
ATOM 832 C CA . MET A 1 109 ? 5.785 -4.923 0.881 1.00 94.38 109 MET A CA 1
ATOM 833 C C . MET A 1 109 ? 6.311 -5.647 2.130 1.00 94.38 109 MET A C 1
ATOM 835 O O . MET A 1 109 ? 5.544 -5.919 3.044 1.00 94.38 109 MET A O 1
ATOM 839 N N . ALA A 1 110 ? 7.607 -5.951 2.162 1.00 93.88 110 ALA A N 1
ATOM 840 C CA . ALA A 1 110 ? 8.311 -6.502 3.311 1.00 93.88 110 ALA A CA 1
ATOM 841 C C . ALA A 1 110 ? 9.805 -6.149 3.222 1.00 93.88 110 ALA A C 1
ATOM 843 O O . ALA A 1 110 ? 10.274 -5.678 2.182 1.00 93.88 110 ALA A O 1
ATOM 844 N N . THR A 1 111 ? 10.553 -6.398 4.295 1.00 90.50 111 THR A N 1
ATOM 845 C CA . THR A 1 111 ? 12.012 -6.190 4.359 1.00 90.50 111 THR A CA 1
ATOM 846 C C . THR A 1 111 ? 12.811 -7.408 3.892 1.00 90.50 111 THR A C 1
ATOM 848 O O . THR A 1 111 ? 13.990 -7.282 3.574 1.00 90.50 111 THR A O 1
ATOM 851 N N . THR A 1 112 ? 12.183 -8.585 3.801 1.00 92.81 112 THR A N 1
ATOM 852 C CA . THR A 1 112 ? 12.807 -9.811 3.293 1.00 92.81 112 THR A CA 1
ATOM 853 C C . THR A 1 112 ? 11.917 -10.515 2.270 1.00 92.81 112 THR A C 1
ATOM 855 O O . THR A 1 112 ? 10.693 -10.356 2.258 1.00 92.81 112 THR A O 1
ATOM 858 N N . VAL A 1 113 ? 12.530 -11.335 1.409 1.00 94.38 113 VAL A N 1
ATOM 859 C CA . VAL A 1 113 ? 11.789 -12.182 0.458 1.00 94.38 113 VAL A CA 1
ATOM 860 C C . VAL A 1 113 ? 10.931 -13.212 1.196 1.00 94.38 113 VAL A C 1
ATOM 862 O O . VAL A 1 113 ? 9.785 -13.423 0.816 1.00 94.38 113 VAL A O 1
ATOM 865 N N . GLY A 1 114 ? 11.441 -13.807 2.280 1.00 98.06 114 GLY A N 1
ATOM 866 C CA . GLY A 1 114 ? 10.690 -14.786 3.073 1.00 98.06 114 GLY A CA 1
ATOM 867 C C . GLY A 1 114 ? 9.400 -14.201 3.651 1.00 98.06 114 GLY A C 1
ATOM 868 O O . GLY A 1 114 ? 8.332 -14.795 3.504 1.00 98.06 114 GLY A O 1
ATOM 869 N N . ASP A 1 115 ? 9.474 -12.993 4.212 1.00 97.38 115 ASP A N 1
ATOM 870 C CA . ASP A 1 115 ? 8.304 -12.284 4.736 1.00 97.38 115 ASP A CA 1
ATOM 871 C C . ASP A 1 115 ? 7.309 -11.925 3.624 1.00 97.38 115 ASP A C 1
ATOM 873 O O . ASP A 1 115 ? 6.102 -12.114 3.775 1.00 97.38 115 ASP A O 1
ATOM 877 N N . ALA A 1 116 ? 7.806 -11.464 2.472 1.00 97.31 116 ALA A N 1
ATOM 878 C CA . ALA A 1 116 ? 6.983 -11.198 1.295 1.00 97.31 116 ALA A CA 1
ATOM 879 C C . ALA A 1 116 ? 6.229 -12.456 0.824 1.00 97.31 116 ALA A C 1
ATOM 881 O O . ALA A 1 116 ? 5.031 -12.399 0.530 1.00 97.31 116 ALA A O 1
ATOM 882 N N . GLU A 1 117 ? 6.899 -13.607 0.778 1.00 98.38 117 GLU A N 1
ATOM 883 C CA . GLU A 1 117 ? 6.267 -14.874 0.420 1.00 98.38 117 GLU A CA 1
ATOM 884 C C . GLU A 1 117 ? 5.211 -15.312 1.437 1.00 98.38 117 GLU A C 1
ATOM 886 O O . GLU A 1 117 ? 4.176 -15.855 1.047 1.00 98.38 117 GLU A O 1
ATOM 891 N N . GLU A 1 118 ? 5.439 -15.089 2.732 1.00 98.56 118 GLU A N 1
ATOM 892 C CA . GLU A 1 118 ? 4.451 -15.386 3.769 1.00 98.56 118 GLU A CA 1
ATOM 893 C C . GLU A 1 118 ? 3.174 -14.567 3.609 1.00 98.56 118 GLU A C 1
ATOM 895 O O . GLU A 1 118 ? 2.080 -15.138 3.655 1.00 98.56 118 GLU A O 1
ATOM 900 N N . ILE A 1 119 ? 3.306 -13.264 3.344 1.00 98.62 119 ILE A N 1
ATOM 901 C CA . ILE A 1 119 ? 2.168 -12.390 3.041 1.00 98.62 119 ILE A CA 1
ATOM 902 C C . ILE A 1 119 ? 1.396 -12.954 1.841 1.00 98.62 119 ILE A C 1
ATOM 904 O O . ILE A 1 119 ? 0.183 -13.154 1.914 1.00 98.62 119 ILE A O 1
ATOM 908 N N . ILE A 1 120 ? 2.094 -13.289 0.749 1.00 98.56 120 ILE A N 1
ATOM 909 C CA . ILE A 1 120 ? 1.474 -13.848 -0.462 1.00 98.56 120 ILE A CA 1
ATOM 910 C C . ILE A 1 120 ? 0.769 -15.180 -0.166 1.00 98.56 120 ILE A C 1
ATOM 912 O O . ILE A 1 120 ? -0.341 -15.410 -0.654 1.00 98.56 120 ILE A O 1
ATOM 916 N N . ARG A 1 121 ? 1.382 -16.066 0.631 1.00 98.75 121 ARG A N 1
ATOM 917 C CA . ARG A 1 121 ? 0.776 -17.342 1.043 1.00 98.75 121 ARG A CA 1
ATOM 918 C C . ARG A 1 121 ? -0.508 -17.115 1.840 1.00 98.75 121 ARG A C 1
ATOM 920 O O . ARG A 1 121 ? -1.513 -17.756 1.534 1.00 98.75 121 ARG A O 1
ATOM 927 N N . ALA A 1 122 ? -0.501 -16.201 2.810 1.00 98.69 122 ALA A N 1
ATOM 928 C CA . ALA A 1 122 ? -1.675 -15.880 3.621 1.00 98.69 122 ALA A CA 1
ATOM 929 C C . ALA A 1 122 ? -2.812 -15.285 2.775 1.00 98.69 122 ALA A C 1
ATOM 931 O O . ALA A 1 122 ? -3.961 -15.713 2.895 1.00 98.69 122 ALA A O 1
ATOM 932 N N . VAL A 1 123 ? -2.487 -14.364 1.864 1.00 98.56 123 VAL A N 1
ATOM 933 C CA . VAL A 1 123 ? -3.441 -13.746 0.928 1.00 98.56 123 VAL A CA 1
ATOM 934 C C . VAL A 1 123 ? -4.103 -14.801 0.042 1.00 98.56 123 VAL A C 1
ATOM 936 O O . VAL A 1 123 ? -5.330 -14.852 -0.050 1.00 98.56 123 VAL A O 1
ATOM 939 N N . LYS A 1 124 ? -3.304 -15.687 -0.572 1.00 98.44 124 LYS A N 1
ATOM 940 C CA . LYS A 1 124 ? -3.807 -16.771 -1.431 1.00 98.44 124 LYS A CA 1
ATOM 941 C C . LYS A 1 124 ? -4.664 -17.766 -0.653 1.00 98.44 124 LYS A C 1
ATOM 943 O O . LYS A 1 124 ? -5.734 -18.134 -1.125 1.00 98.44 124 LYS A O 1
ATOM 948 N N . LYS A 1 125 ? -4.215 -18.178 0.537 1.00 98.62 125 LYS A N 1
ATOM 949 C CA . LYS A 1 125 ? -4.931 -19.133 1.397 1.00 98.62 125 LYS A CA 1
ATOM 950 C C . LYS A 1 125 ? -6.329 -18.635 1.773 1.00 98.62 125 LYS A C 1
ATOM 952 O O . LYS A 1 125 ? -7.260 -19.430 1.787 1.00 98.62 125 LYS A O 1
ATOM 957 N N . ASN A 1 126 ? -6.466 -17.343 2.067 1.00 98.44 126 ASN A N 1
ATOM 958 C CA . ASN A 1 126 ? -7.727 -16.741 2.507 1.00 98.44 126 ASN A CA 1
ATOM 959 C C . ASN A 1 126 ? -8.551 -16.126 1.357 1.00 98.44 126 ASN A C 1
ATOM 961 O O . ASN A 1 126 ? -9.608 -15.556 1.605 1.00 98.44 126 ASN A O 1
ATOM 965 N N . ASN A 1 127 ? -8.094 -16.249 0.103 1.00 97.94 127 ASN A N 1
ATOM 966 C CA . ASN A 1 127 ? -8.768 -15.730 -1.094 1.00 97.94 127 ASN A CA 1
ATOM 967 C C . ASN A 1 127 ? -9.119 -14.225 -1.023 1.00 97.94 127 ASN A C 1
ATOM 969 O O . ASN A 1 127 ? -10.179 -13.788 -1.473 1.00 97.94 127 ASN A O 1
ATOM 973 N N . ILE A 1 128 ? -8.215 -13.421 -0.464 1.00 97.88 128 ILE A N 1
ATOM 974 C CA . ILE A 1 128 ? -8.355 -11.960 -0.385 1.00 97.88 128 ILE A CA 1
ATOM 975 C C . ILE A 1 128 ? -7.548 -11.255 -1.484 1.00 97.88 128 ILE A C 1
ATOM 977 O O . ILE A 1 128 ? -6.669 -11.840 -2.121 1.00 97.88 128 ILE A O 1
ATOM 981 N N . LYS A 1 129 ? -7.837 -9.971 -1.716 1.00 98.31 129 LYS A N 1
ATOM 982 C CA . LYS A 1 129 ? -7.037 -9.112 -2.596 1.00 98.31 129 LYS A CA 1
ATOM 983 C C . LYS A 1 129 ? -5.899 -8.453 -1.818 1.00 98.31 129 LYS A C 1
ATOM 985 O O . LYS A 1 129 ? -6.093 -8.015 -0.688 1.00 98.31 129 LYS A O 1
ATOM 990 N N . LEU A 1 130 ? -4.742 -8.355 -2.466 1.00 98.44 130 LEU A N 1
ATOM 991 C CA . LEU A 1 130 ? -3.572 -7.613 -2.007 1.00 98.44 130 LEU A CA 1
ATOM 992 C C . LEU A 1 130 ? -3.151 -6.636 -3.107 1.00 98.44 130 LEU A C 1
ATOM 994 O O . LEU A 1 130 ? -3.015 -7.035 -4.265 1.00 98.44 130 LEU A O 1
ATOM 998 N N . CYS A 1 131 ? -2.892 -5.389 -2.733 1.00 97.75 131 CYS A N 1
ATOM 999 C CA . CYS A 1 131 ? -2.265 -4.389 -3.583 1.00 97.75 131 CYS A CA 1
ATOM 1000 C C . CYS A 1 131 ? -1.092 -3.752 -2.833 1.00 97.75 131 CYS A C 1
ATOM 1002 O O . CYS A 1 131 ? -1.266 -3.241 -1.731 1.00 97.75 131 CYS A O 1
ATOM 1004 N N . VAL A 1 132 ? 0.098 -3.773 -3.432 1.00 97.25 132 VAL A N 1
ATOM 1005 C CA . VAL A 1 132 ? 1.253 -3.013 -2.934 1.00 97.25 132 VAL A CA 1
ATOM 1006 C C . VAL A 1 132 ? 1.204 -1.623 -3.560 1.00 97.25 132 VAL A C 1
ATOM 1008 O O . VAL A 1 132 ? 0.981 -1.512 -4.769 1.00 97.25 132 VAL A O 1
ATOM 1011 N N . VAL A 1 133 ? 1.426 -0.569 -2.773 1.00 95.88 133 VAL A N 1
ATOM 1012 C CA . VAL A 1 133 ? 1.346 0.835 -3.210 1.00 95.88 133 VAL A CA 1
ATOM 1013 C C . VAL A 1 133 ? 2.560 1.210 -4.070 1.00 95.88 133 VAL A C 1
ATOM 1015 O O . VAL A 1 133 ? 3.430 1.995 -3.705 1.00 95.88 133 VAL A O 1
ATOM 1018 N N . GLN A 1 134 ? 2.608 0.650 -5.275 1.00 94.88 134 GLN A N 1
ATOM 1019 C CA . GLN A 1 134 ? 3.522 1.040 -6.344 1.00 94.88 134 GLN A CA 1
ATOM 1020 C C . GLN A 1 134 ? 2.902 2.189 -7.143 1.00 94.88 134 GLN A C 1
ATOM 1022 O O . GLN A 1 134 ? 2.530 2.063 -8.313 1.00 94.88 134 GLN A O 1
ATOM 1027 N N . ASN A 1 135 ? 2.724 3.322 -6.465 1.00 93.81 135 ASN A N 1
ATOM 1028 C CA . ASN A 1 135 ? 1.974 4.480 -6.952 1.00 93.81 135 ASN A CA 1
ATOM 1029 C C . ASN A 1 135 ? 2.505 5.052 -8.279 1.00 93.81 135 ASN A C 1
ATOM 1031 O O . ASN A 1 135 ? 1.724 5.575 -9.073 1.00 93.81 135 ASN A O 1
ATOM 1035 N N . TYR A 1 136 ? 3.799 4.908 -8.572 1.00 93.94 136 TYR A N 1
ATOM 1036 C CA . TYR A 1 136 ? 4.390 5.418 -9.812 1.00 93.94 136 TYR A CA 1
ATOM 1037 C C . TYR A 1 136 ? 3.774 4.800 -11.076 1.00 93.94 136 TYR A C 1
ATOM 1039 O O . TYR A 1 136 ? 3.658 5.482 -12.096 1.00 93.94 136 TYR A O 1
ATOM 1047 N N . ARG A 1 137 ? 3.279 3.554 -11.005 1.00 95.12 137 ARG A N 1
ATOM 1048 C CA . ARG A 1 137 ? 2.536 2.901 -12.101 1.00 95.12 137 ARG A CA 1
ATOM 1049 C C . ARG A 1 137 ? 1.310 3.703 -12.546 1.00 95.12 137 ARG A C 1
ATOM 1051 O O . ARG A 1 137 ? 0.835 3.543 -13.673 1.00 95.12 137 ARG A O 1
ATOM 1058 N N . PHE A 1 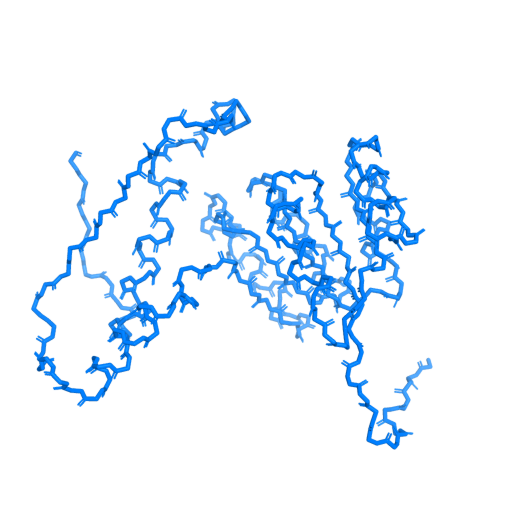138 ? 0.781 4.548 -11.660 1.00 94.88 138 PHE A N 1
ATOM 1059 C CA . PHE A 1 138 ? -0.437 5.313 -11.883 1.00 94.88 138 PHE A CA 1
ATOM 1060 C C . PHE A 1 138 ? -0.192 6.728 -12.413 1.00 94.88 138 PHE A C 1
ATOM 1062 O O . PHE A 1 138 ? -1.157 7.379 -12.820 1.00 94.88 138 PHE A O 1
ATOM 1069 N N . PHE A 1 139 ? 1.060 7.191 -12.474 1.00 95.44 139 PHE A N 1
ATOM 1070 C CA . PHE A 1 139 ? 1.377 8.499 -13.039 1.00 95.44 139 PHE A CA 1
ATOM 1071 C C . PHE A 1 139 ? 0.985 8.564 -14.523 1.00 95.44 139 PHE A C 1
ATOM 1073 O O . PHE A 1 139 ? 1.314 7.640 -15.273 1.00 95.44 139 PHE A O 1
ATOM 1080 N N . PRO A 1 140 ? 0.327 9.649 -14.987 1.00 97.19 140 PRO A N 1
ATOM 1081 C CA . PRO A 1 140 ? -0.104 9.771 -16.380 1.00 97.19 140 PRO A CA 1
ATOM 1082 C C . PRO A 1 140 ? 1.028 9.547 -17.389 1.00 97.19 140 PRO A C 1
ATOM 1084 O O . PRO A 1 140 ? 0.838 8.839 -18.373 1.00 97.19 140 PRO A O 1
ATOM 1087 N N . ALA A 1 141 ? 2.225 10.070 -17.103 1.00 96.38 141 ALA A N 1
ATOM 1088 C CA . ALA A 1 141 ? 3.404 9.878 -17.944 1.00 96.38 141 ALA A CA 1
ATOM 1089 C C . ALA A 1 141 ? 3.831 8.402 -18.042 1.00 96.38 141 ALA A C 1
ATOM 1091 O O . ALA A 1 141 ? 4.168 7.935 -19.127 1.00 96.38 141 ALA A O 1
ATOM 1092 N N . VAL A 1 142 ? 3.768 7.649 -16.938 1.00 96.06 142 VAL A N 1
ATOM 1093 C CA . VAL A 1 142 ? 4.117 6.219 -16.909 1.00 96.06 142 VAL A CA 1
ATOM 1094 C C . VAL A 1 142 ? 3.053 5.387 -17.630 1.00 96.06 142 VAL A C 1
ATOM 1096 O O . VAL A 1 142 ? 3.395 4.495 -18.405 1.00 96.06 142 VAL A O 1
ATOM 1099 N N . LYS A 1 143 ? 1.763 5.704 -17.447 1.00 97.12 143 LYS A N 1
ATOM 1100 C CA . LYS A 1 143 ? 0.663 5.061 -18.188 1.00 97.12 143 LYS A CA 1
ATOM 1101 C C . LYS A 1 143 ? 0.780 5.288 -19.698 1.00 97.12 143 LYS A C 1
ATOM 1103 O O . LYS A 1 143 ? 0.636 4.341 -20.466 1.00 97.12 143 LYS A O 1
ATOM 1108 N N . GLU A 1 144 ? 1.072 6.516 -20.121 1.00 97.12 144 GLU A N 1
ATOM 1109 C CA . GLU A 1 144 ? 1.269 6.851 -21.535 1.00 97.12 144 GLU A CA 1
ATOM 1110 C C . GLU A 1 144 ? 2.523 6.178 -22.107 1.00 97.12 144 GLU A C 1
ATOM 1112 O O . GLU A 1 144 ? 2.469 5.611 -23.197 1.00 97.12 144 GLU A O 1
ATOM 1117 N N . ALA A 1 145 ? 3.639 6.174 -21.369 1.00 95.69 145 ALA A N 1
ATOM 1118 C CA . ALA A 1 145 ? 4.849 5.464 -21.777 1.00 95.69 145 ALA A CA 1
ATOM 1119 C C . ALA A 1 145 ? 4.569 3.970 -21.996 1.00 95.69 145 ALA A C 1
ATOM 1121 O O . ALA A 1 145 ? 4.898 3.435 -23.054 1.00 95.69 145 ALA A O 1
ATOM 1122 N N . LYS A 1 146 ? 3.878 3.323 -21.047 1.00 96.00 146 LYS A N 1
ATOM 1123 C CA . LYS A 1 146 ? 3.462 1.923 -21.170 1.00 96.00 146 LYS A CA 1
ATOM 1124 C C . LYS A 1 146 ? 2.611 1.687 -22.413 1.00 96.00 146 LYS A C 1
ATOM 1126 O O . LYS A 1 146 ? 2.889 0.759 -23.164 1.00 96.00 146 LYS A O 1
ATOM 1131 N N . LYS A 1 147 ? 1.613 2.541 -22.652 1.00 96.19 147 LYS A N 1
ATOM 1132 C CA . LYS A 1 147 ? 0.753 2.442 -23.834 1.00 96.19 147 LYS A CA 1
ATOM 1133 C C . LYS A 1 147 ? 1.569 2.504 -25.127 1.00 96.19 147 LYS A C 1
ATOM 1135 O O . LYS A 1 147 ? 1.422 1.641 -25.978 1.00 96.19 147 LYS A O 1
ATOM 1140 N N . ARG A 1 148 ? 2.487 3.468 -25.261 1.00 96.06 148 ARG A N 1
ATOM 1141 C CA . ARG A 1 148 ? 3.328 3.599 -26.468 1.00 96.06 148 ARG A CA 1
ATOM 1142 C C . ARG A 1 148 ? 4.240 2.397 -26.701 1.00 96.06 148 ARG A C 1
ATOM 1144 O O . ARG A 1 148 ? 4.466 2.045 -27.856 1.00 96.06 148 ARG A O 1
ATOM 1151 N N . ILE A 1 149 ? 4.761 1.802 -25.628 1.00 95.38 149 ILE A N 1
ATOM 1152 C CA . ILE A 1 149 ? 5.550 0.566 -25.689 1.00 95.38 149 ILE A CA 1
ATOM 1153 C C . ILE A 1 149 ? 4.671 -0.585 -26.190 1.00 95.38 149 ILE A C 1
ATOM 1155 O O . ILE A 1 149 ? 5.040 -1.257 -27.146 1.00 95.38 149 ILE A O 1
ATOM 1159 N N . GLN A 1 150 ? 3.488 -0.770 -25.596 1.00 94.69 150 GLN A N 1
ATOM 1160 C CA . GLN A 1 150 ? 2.544 -1.828 -25.978 1.00 94.69 150 GLN A CA 1
ATOM 1161 C C . GLN A 1 150 ? 2.028 -1.677 -27.416 1.00 94.69 150 GLN A C 1
ATOM 1163 O O . GLN A 1 150 ? 1.847 -2.674 -28.106 1.00 94.69 150 GLN A O 1
ATOM 1168 N N . ASP A 1 151 ? 1.863 -0.440 -27.884 1.00 96.69 151 ASP A N 1
ATOM 1169 C CA . ASP A 1 151 ? 1.477 -0.112 -29.260 1.00 96.69 151 ASP A CA 1
ATOM 1170 C C . ASP A 1 151 ? 2.641 -0.288 -30.270 1.00 96.69 151 ASP A C 1
ATOM 1172 O O . ASP A 1 151 ? 2.488 0.026 -31.450 1.00 96.69 151 ASP A O 1
ATOM 1176 N N . GLY A 1 152 ? 3.830 -0.725 -29.830 1.00 95.88 152 GLY A N 1
ATOM 1177 C CA . GLY A 1 152 ? 4.998 -0.956 -30.690 1.00 95.88 152 GLY A CA 1
ATOM 1178 C C . GLY A 1 152 ? 5.653 0.315 -31.243 1.00 95.88 152 GLY A C 1
ATOM 1179 O O . GLY A 1 152 ? 6.457 0.249 -32.171 1.00 95.88 152 GLY A O 1
ATOM 1180 N N . ARG A 1 153 ? 5.343 1.497 -30.690 1.00 96.94 153 ARG A N 1
ATOM 1181 C CA . ARG A 1 153 ? 5.739 2.796 -31.275 1.00 96.94 153 ARG A CA 1
ATOM 1182 C C . ARG A 1 153 ? 7.236 3.092 -31.235 1.00 96.94 153 ARG A C 1
ATOM 1184 O O . ARG A 1 153 ? 7.670 4.024 -31.907 1.00 96.94 153 ARG A O 1
ATOM 1191 N N . ILE A 1 154 ? 7.996 2.361 -30.424 1.00 94.38 154 ILE A N 1
ATOM 1192 C CA . ILE A 1 154 ? 9.444 2.546 -30.267 1.00 94.38 154 ILE A CA 1
ATOM 1193 C C . ILE A 1 154 ? 10.259 1.336 -30.751 1.00 94.38 154 ILE A C 1
ATOM 1195 O O . ILE A 1 154 ? 11.480 1.362 -30.643 1.00 94.38 154 ILE A O 1
ATOM 1199 N N . GLY A 1 155 ? 9.601 0.300 -31.292 1.00 94.88 155 GLY A N 1
ATOM 1200 C CA . GLY A 1 155 ? 10.238 -0.980 -31.608 1.00 94.88 155 GLY A CA 1
ATOM 1201 C C . GLY A 1 155 ? 10.683 -1.735 -30.352 1.00 94.88 155 GLY A C 1
ATOM 1202 O O . GLY A 1 155 ? 10.055 -1.623 -29.296 1.00 94.88 155 GLY A O 1
ATOM 1203 N N . ASP A 1 156 ? 11.767 -2.498 -30.475 1.00 93.12 156 ASP A N 1
ATOM 1204 C CA . ASP A 1 156 ? 12.314 -3.282 -29.370 1.00 93.12 156 ASP A CA 1
ATOM 1205 C C . ASP A 1 156 ? 13.010 -2.396 -28.330 1.00 93.12 156 ASP A C 1
ATOM 1207 O O . ASP A 1 156 ? 13.770 -1.477 -28.649 1.00 93.12 156 ASP A O 1
ATOM 1211 N N . ILE A 1 157 ? 12.791 -2.709 -27.054 1.00 93.06 157 ILE A N 1
ATOM 1212 C CA . ILE A 1 157 ? 13.481 -2.041 -25.951 1.00 93.06 157 ILE A CA 1
ATOM 1213 C C . ILE A 1 157 ? 14.932 -2.525 -25.915 1.00 93.06 157 ILE A C 1
ATOM 1215 O O . ILE A 1 157 ? 15.203 -3.676 -25.581 1.00 93.06 157 ILE A O 1
ATOM 1219 N N . VAL A 1 158 ? 15.869 -1.622 -26.208 1.00 93.50 158 VAL A N 1
ATOM 1220 C CA . VAL A 1 158 ? 17.314 -1.907 -26.158 1.00 93.50 158 VAL A CA 1
ATOM 1221 C C . VAL A 1 158 ? 17.915 -1.563 -24.792 1.00 93.50 158 VAL A C 1
ATOM 1223 O O . VAL A 1 158 ? 18.748 -2.306 -24.276 1.00 93.50 158 VAL A O 1
ATOM 1226 N N . SER A 1 159 ? 17.501 -0.449 -24.183 1.00 93.44 159 SER A N 1
ATOM 1227 C CA . SER A 1 159 ? 17.987 -0.017 -22.870 1.00 93.44 159 SER A CA 1
ATOM 1228 C C . SER A 1 159 ? 16.953 0.825 -22.126 1.00 93.44 159 SER A C 1
ATOM 1230 O O . SER A 1 159 ? 16.126 1.507 -22.733 1.00 93.44 159 SER A O 1
ATOM 1232 N N . ILE A 1 160 ? 17.008 0.788 -20.790 1.00 91.75 160 ILE A N 1
ATOM 1233 C CA . ILE A 1 160 ? 16.223 1.667 -19.919 1.00 91.75 160 ILE A CA 1
ATOM 1234 C C . ILE A 1 160 ? 17.139 2.256 -18.857 1.00 91.75 160 ILE A C 1
ATOM 1236 O O . ILE A 1 160 ? 17.932 1.550 -18.238 1.00 91.75 160 ILE A O 1
ATOM 1240 N N . HIS A 1 161 ? 17.007 3.561 -18.652 1.00 91.56 161 HIS A N 1
ATOM 1241 C CA . HIS A 1 161 ? 17.751 4.317 -17.660 1.00 91.56 161 HIS A CA 1
ATOM 1242 C C . HIS A 1 161 ? 16.747 4.931 -16.687 1.00 91.56 161 HIS A C 1
ATOM 1244 O O . HIS A 1 161 ? 15.842 5.654 -17.102 1.00 91.56 161 HIS A O 1
ATOM 1250 N N . ALA A 1 162 ? 16.895 4.626 -15.400 1.00 88.06 162 ALA A N 1
ATOM 1251 C CA . ALA A 1 162 ? 16.021 5.115 -14.344 1.00 88.06 162 ALA A CA 1
ATOM 1252 C C . ALA A 1 162 ? 16.851 5.882 -13.312 1.00 88.06 162 ALA A C 1
ATOM 1254 O O . ALA A 1 162 ? 17.889 5.399 -12.862 1.00 88.06 162 ALA A O 1
ATOM 1255 N N . TYR A 1 163 ? 16.385 7.073 -12.941 1.00 86.62 163 TYR A N 1
ATOM 1256 C CA . TYR A 1 163 ? 17.074 7.966 -12.015 1.00 86.62 163 TYR A CA 1
ATOM 1257 C C . TYR A 1 163 ? 16.129 8.340 -10.876 1.00 86.62 163 TYR A C 1
ATOM 1259 O O . TYR A 1 163 ? 14.984 8.723 -11.113 1.00 86.62 163 TYR A O 1
ATOM 1267 N N . GLY A 1 164 ? 16.615 8.227 -9.641 1.00 78.06 164 GLY A N 1
ATOM 1268 C CA . GLY A 1 164 ? 15.927 8.698 -8.443 1.00 78.06 164 GLY A CA 1
ATOM 1269 C C . GLY A 1 164 ? 16.702 9.854 -7.825 1.00 78.06 164 GLY A C 1
ATOM 1270 O O . GLY A 1 164 ? 17.909 9.746 -7.615 1.00 78.06 164 GLY A O 1
ATOM 1271 N N . HIS A 1 165 ? 16.015 10.953 -7.523 1.00 72.56 165 HIS A N 1
ATOM 1272 C CA . HIS A 1 165 ? 16.599 12.091 -6.820 1.00 72.56 165 HIS A CA 1
ATOM 1273 C C . HIS A 1 165 ? 15.929 12.246 -5.460 1.00 72.56 165 HIS A C 1
ATOM 1275 O O . HIS A 1 165 ? 14.706 12.355 -5.379 1.00 72.56 165 HIS A O 1
ATOM 1281 N N . LEU A 1 166 ? 16.732 12.294 -4.396 1.00 65.31 166 LEU A N 1
ATOM 1282 C CA . LEU A 1 166 ? 16.241 12.629 -3.067 1.00 65.31 166 LEU A CA 1
ATOM 1283 C C . LEU A 1 166 ? 16.304 14.146 -2.877 1.00 65.31 166 LEU A C 1
ATOM 1285 O O . LEU A 1 166 ? 17.390 14.719 -2.783 1.00 65.31 166 LEU A O 1
ATOM 1289 N N . LEU A 1 167 ? 15.151 14.803 -2.789 1.00 60.03 167 LEU A N 1
ATOM 1290 C CA . LEU A 1 167 ? 15.097 16.158 -2.247 1.00 60.03 167 LEU A CA 1
ATOM 1291 C C . LEU A 1 167 ? 15.217 16.042 -0.718 1.00 60.03 167 LEU A C 1
ATOM 1293 O O . LEU A 1 167 ? 14.473 15.291 -0.094 1.00 60.03 167 LEU A O 1
ATOM 1297 N N . GLN A 1 168 ? 16.190 16.739 -0.124 1.00 54.56 168 GLN A N 1
ATOM 1298 C CA . GLN A 1 168 ? 16.658 16.611 1.273 1.00 54.56 168 GLN A CA 1
ATOM 1299 C C . GLN A 1 168 ? 15.621 16.916 2.386 1.00 54.56 168 GLN A C 1
ATOM 1301 O O . GLN A 1 168 ? 15.992 17.066 3.545 1.00 54.56 168 GLN A O 1
ATOM 1306 N N . SER A 1 169 ? 14.330 17.030 2.085 1.00 56.88 169 SER A N 1
ATOM 1307 C CA . SER A 1 169 ? 13.351 17.694 2.959 1.00 56.88 169 SER A CA 1
ATOM 1308 C C . SER A 1 169 ? 12.569 16.781 3.913 1.00 56.88 169 SER A C 1
ATOM 1310 O O . SER A 1 169 ? 11.720 17.290 4.642 1.00 56.88 169 SER A O 1
ATOM 1312 N N . PHE A 1 170 ? 12.792 15.464 3.914 1.00 62.62 170 PHE A N 1
ATOM 1313 C CA . PHE A 1 170 ? 11.971 14.526 4.694 1.00 62.62 170 PHE A CA 1
ATOM 1314 C C . PHE A 1 170 ? 12.677 14.044 5.965 1.00 62.62 170 PHE A C 1
ATOM 1316 O O . PHE A 1 170 ? 13.846 13.657 5.925 1.00 62.62 170 PHE A O 1
ATOM 1323 N N . ASP A 1 171 ? 11.948 14.023 7.085 1.00 67.38 171 ASP A N 1
ATOM 1324 C CA . ASP A 1 171 ? 12.399 13.379 8.319 1.00 67.38 171 ASP A CA 1
ATOM 1325 C C . ASP A 1 171 ? 12.467 11.857 8.110 1.00 67.38 171 ASP A C 1
ATOM 1327 O O . ASP A 1 171 ? 11.450 11.184 7.928 1.00 67.38 171 ASP A O 1
ATOM 1331 N N . ARG A 1 172 ? 13.694 11.329 8.100 1.00 69.62 172 ARG A N 1
ATOM 1332 C CA . ARG A 1 172 ? 14.002 9.900 7.930 1.00 69.62 172 ARG A CA 1
ATOM 1333 C C . ARG A 1 172 ? 14.572 9.268 9.195 1.00 69.62 172 ARG A C 1
ATOM 1335 O O . ARG A 1 172 ? 15.216 8.225 9.109 1.00 69.62 172 ARG A O 1
ATOM 1342 N N . SER A 1 173 ? 14.367 9.891 10.355 1.00 70.44 173 SER A N 1
ATOM 1343 C CA . SER A 1 173 ? 14.852 9.381 11.644 1.00 70.44 173 SER A CA 1
ATOM 1344 C C . SER A 1 173 ? 14.430 7.929 11.886 1.00 70.44 173 SER A C 1
ATOM 1346 O O . SER A 1 173 ? 15.281 7.111 12.219 1.00 70.44 173 SER A O 1
ATOM 1348 N N . TRP A 1 174 ? 13.166 7.592 11.601 1.00 67.44 174 TRP A N 1
ATOM 1349 C CA . TRP A 1 174 ? 12.633 6.229 11.716 1.00 67.44 174 TRP A CA 1
ATOM 1350 C C . TRP A 1 174 ? 13.336 5.223 10.793 1.00 67.44 174 TRP A C 1
ATOM 1352 O O . TRP A 1 174 ? 13.621 4.103 11.193 1.00 67.44 174 TRP A O 1
ATOM 1362 N N . ALA A 1 175 ? 13.636 5.601 9.549 1.00 65.50 175 ALA A N 1
ATOM 1363 C CA . ALA A 1 175 ? 14.269 4.688 8.604 1.00 65.50 175 ALA A CA 1
ATOM 1364 C C . ALA A 1 175 ? 15.731 4.448 9.007 1.00 65.50 175 ALA A C 1
ATOM 1366 O O . ALA A 1 175 ? 16.213 3.316 8.976 1.00 65.50 175 ALA A O 1
ATOM 1367 N N . LEU A 1 176 ? 16.421 5.520 9.423 1.00 65.56 176 LEU A N 1
ATOM 1368 C CA . LEU A 1 176 ? 17.816 5.494 9.866 1.00 65.56 176 LEU A CA 1
ATOM 1369 C C . LEU A 1 176 ? 18.005 4.687 11.155 1.00 65.56 176 LEU A C 1
ATOM 1371 O O . LEU A 1 176 ? 19.000 3.975 11.264 1.00 65.56 176 LEU A O 1
ATOM 1375 N N . SER A 1 177 ? 17.070 4.769 12.107 1.00 65.25 177 SER A N 1
ATOM 1376 C CA . SER A 1 177 ? 17.139 3.996 13.354 1.00 65.25 177 SER A CA 1
ATOM 1377 C C . SER A 1 177 ? 16.956 2.493 13.138 1.00 65.25 177 SER A C 1
ATOM 1379 O O . SER A 1 177 ? 17.528 1.704 13.882 1.00 65.25 177 SER A O 1
ATOM 1381 N N . GLU A 1 178 ? 16.207 2.099 12.107 1.00 66.44 178 GLU A N 1
ATOM 1382 C CA . GLU A 1 178 ? 15.872 0.700 11.798 1.00 66.44 178 GLU A CA 1
ATOM 1383 C C . GLU A 1 178 ? 16.857 0.030 10.820 1.00 66.44 178 GLU A C 1
ATOM 1385 O O . GLU A 1 178 ? 16.659 -1.114 10.419 1.00 66.44 178 GLU A O 1
ATOM 1390 N N . GLY A 1 179 ? 17.903 0.736 10.372 1.00 59.38 179 GLY A N 1
ATOM 1391 C CA . GLY A 1 179 ? 18.919 0.186 9.462 1.00 59.38 179 GLY A CA 1
ATOM 1392 C C . GLY A 1 179 ? 18.446 -0.096 8.026 1.00 59.38 179 GLY A C 1
ATOM 1393 O O . GLY A 1 179 ? 19.244 -0.540 7.209 1.00 59.38 179 GLY A O 1
ATOM 1394 N N . ASN A 1 180 ? 17.190 0.219 7.688 1.00 62.22 180 ASN A N 1
ATOM 1395 C CA . ASN A 1 180 ? 16.562 -0.013 6.377 1.00 62.22 180 ASN A CA 1
ATOM 1396 C C . ASN A 1 180 ? 16.297 1.305 5.616 1.00 62.22 180 ASN A C 1
ATOM 1398 O O . ASN A 1 180 ? 15.253 1.481 4.988 1.00 62.22 180 ASN A O 1
ATOM 1402 N N . ALA A 1 181 ? 17.230 2.260 5.710 1.00 62.81 181 ALA A N 1
ATOM 1403 C CA . ALA A 1 181 ? 17.088 3.640 5.215 1.00 62.81 181 ALA A CA 1
ATOM 1404 C C . ALA A 1 181 ? 17.874 3.959 3.938 1.00 62.81 181 ALA A C 1
ATOM 1406 O O . ALA A 1 181 ? 17.974 5.134 3.552 1.00 62.81 181 ALA A O 1
ATOM 1407 N N . GLY A 1 182 ? 18.537 2.967 3.346 1.00 72.81 182 GLY A N 1
ATOM 1408 C CA . GLY A 1 182 ? 19.354 3.211 2.172 1.00 72.81 182 GLY A CA 1
ATOM 1409 C C . GLY A 1 182 ? 18.496 3.649 0.986 1.00 72.81 182 GLY A C 1
ATOM 1410 O O . GLY A 1 182 ? 17.282 3.442 0.914 1.00 72.81 182 GLY A O 1
ATOM 1411 N N . VAL A 1 183 ? 19.138 4.334 0.039 1.00 77.88 183 VAL A N 1
ATOM 1412 C CA . VAL A 1 183 ? 18.452 4.847 -1.157 1.00 77.88 183 VAL A CA 1
ATOM 1413 C C . VAL A 1 183 ? 17.857 3.697 -1.973 1.00 77.88 183 VAL A C 1
ATOM 1415 O O . VAL A 1 183 ? 16.803 3.861 -2.584 1.00 77.88 183 VAL A O 1
ATOM 1418 N N . ILE A 1 184 ? 18.498 2.527 -1.955 1.00 81.69 184 ILE A N 1
ATOM 1419 C CA . ILE A 1 184 ? 18.008 1.341 -2.654 1.00 81.69 184 ILE A CA 1
ATOM 1420 C C . ILE A 1 184 ? 16.767 0.778 -1.967 1.00 81.69 184 ILE A C 1
ATOM 1422 O O . ILE A 1 184 ? 15.814 0.459 -2.656 1.00 81.69 184 ILE A O 1
ATOM 1426 N N . GLU A 1 185 ? 16.722 0.704 -0.646 1.00 79.00 185 GLU A N 1
ATOM 1427 C CA . GLU A 1 185 ? 15.588 0.161 0.102 1.00 79.00 185 GLU A CA 1
ATOM 1428 C C . GLU A 1 185 ? 14.344 1.051 -0.026 1.00 79.00 185 GLU A C 1
ATOM 1430 O O . GLU A 1 185 ? 13.222 0.549 -0.109 1.00 79.00 185 GLU A O 1
ATOM 1435 N N . ASP A 1 186 ? 14.534 2.371 -0.093 1.00 76.88 186 ASP A N 1
ATOM 1436 C CA . ASP A 1 186 ? 13.433 3.331 -0.177 1.00 76.88 186 ASP A CA 1
ATOM 1437 C C . ASP A 1 186 ? 12.983 3.602 -1.628 1.00 76.88 186 ASP A C 1
ATOM 1439 O O . ASP A 1 186 ? 11.796 3.486 -1.953 1.00 76.88 186 ASP A O 1
ATOM 1443 N N . PHE A 1 187 ? 13.915 3.918 -2.537 1.00 82.94 187 PHE A N 1
ATOM 1444 C CA . PHE A 1 187 ? 13.605 4.278 -3.934 1.00 82.94 187 PHE A CA 1
ATOM 1445 C C . PHE A 1 187 ? 13.758 3.123 -4.914 1.00 82.94 187 PHE A C 1
ATOM 1447 O O . PHE A 1 187 ? 13.066 3.097 -5.935 1.00 82.94 187 PHE A O 1
ATOM 1454 N N . GLY A 1 188 ? 14.642 2.169 -4.626 1.00 87.75 188 GLY A N 1
ATOM 1455 C CA . GLY A 1 188 ? 14.870 1.007 -5.481 1.00 87.75 188 GLY A CA 1
ATOM 1456 C C . GLY A 1 188 ? 13.580 0.256 -5.813 1.00 87.75 188 GLY A C 1
ATOM 1457 O O . GLY A 1 188 ? 13.358 0.029 -7.003 1.00 87.75 188 GLY A O 1
ATOM 1458 N N . PRO A 1 189 ? 12.672 -0.033 -4.851 1.00 89.88 189 PRO A N 1
ATOM 1459 C CA . PRO A 1 189 ? 11.388 -0.649 -5.152 1.00 89.88 189 PRO A CA 1
ATOM 1460 C C . PRO A 1 189 ? 10.589 0.084 -6.224 1.00 89.88 189 PRO A C 1
ATOM 1462 O O . PRO A 1 189 ? 9.993 -0.586 -7.052 1.00 89.88 189 PRO A O 1
ATOM 1465 N N . HIS A 1 190 ? 10.588 1.419 -6.253 1.00 91.19 190 HIS A N 1
ATOM 1466 C CA . HIS A 1 190 ? 9.867 2.177 -7.279 1.00 91.19 190 HIS A CA 1
ATOM 1467 C C . HIS A 1 190 ? 10.539 2.096 -8.648 1.00 91.19 190 HIS A C 1
ATOM 1469 O O . HIS A 1 190 ? 9.865 1.898 -9.658 1.00 91.19 190 HIS A O 1
ATOM 1475 N N . LEU A 1 191 ? 11.864 2.269 -8.694 1.00 91.00 191 LEU A N 1
ATOM 1476 C CA . LEU A 1 191 ? 12.599 2.266 -9.958 1.00 91.00 191 LEU A CA 1
ATOM 1477 C C . LEU A 1 191 ? 12.551 0.881 -10.603 1.00 91.00 191 LEU A C 1
ATOM 1479 O O . LEU A 1 191 ? 12.201 0.766 -11.773 1.00 91.00 191 LEU A O 1
ATOM 1483 N N . ILE A 1 192 ? 12.834 -0.163 -9.824 1.00 91.62 192 ILE A N 1
ATOM 1484 C CA . ILE A 1 192 ? 12.802 -1.554 -10.279 1.00 91.62 192 ILE A CA 1
ATOM 1485 C C . ILE A 1 192 ? 11.383 -1.934 -10.719 1.00 91.62 192 ILE A C 1
ATOM 1487 O O . ILE A 1 192 ? 11.204 -2.530 -11.779 1.00 91.62 192 ILE A O 1
ATOM 1491 N N . ASP A 1 193 ? 10.365 -1.541 -9.953 1.00 93.56 193 ASP A N 1
ATOM 1492 C CA . ASP A 1 193 ? 8.969 -1.802 -10.289 1.00 93.56 193 ASP A CA 1
ATOM 1493 C C . ASP A 1 193 ? 8.539 -1.182 -11.622 1.00 93.56 193 ASP A C 1
ATOM 1495 O O . ASP A 1 193 ? 7.929 -1.875 -12.438 1.00 93.56 193 ASP A O 1
ATOM 1499 N N . ILE A 1 194 ? 8.888 0.087 -11.876 1.00 93.69 194 ILE A N 1
ATOM 1500 C CA . ILE A 1 194 ? 8.596 0.743 -13.157 1.00 93.69 194 ILE A CA 1
ATOM 1501 C C . ILE A 1 194 ? 9.214 -0.039 -14.316 1.00 93.69 194 ILE A C 1
ATOM 1503 O O . ILE A 1 194 ? 8.550 -0.192 -15.342 1.00 93.69 194 ILE A O 1
ATOM 1507 N N . LEU A 1 195 ? 10.458 -0.517 -14.176 1.00 92.62 195 LEU A N 1
ATOM 1508 C CA . LEU A 1 195 ? 11.131 -1.274 -15.236 1.00 92.62 195 LEU A CA 1
ATOM 1509 C C . LEU A 1 195 ? 10.286 -2.486 -15.631 1.00 92.62 195 LEU A C 1
ATOM 1511 O O . LEU A 1 195 ? 9.874 -2.589 -16.783 1.00 92.62 195 LEU A O 1
ATOM 1515 N N . PHE A 1 196 ? 9.938 -3.335 -14.663 1.00 92.69 196 PHE A N 1
ATOM 1516 C CA . PHE A 1 196 ? 9.086 -4.500 -14.905 1.00 92.69 196 PHE A CA 1
ATOM 1517 C C . PHE A 1 196 ? 7.694 -4.116 -15.419 1.00 92.69 196 PHE A C 1
ATOM 1519 O O . PHE A 1 196 ? 7.151 -4.758 -16.317 1.00 92.69 196 PHE A O 1
ATOM 1526 N N . TYR A 1 197 ? 7.105 -3.045 -14.887 1.00 94.38 197 TYR A N 1
ATOM 1527 C CA . TYR A 1 197 ? 5.775 -2.594 -15.284 1.00 94.38 197 TYR A CA 1
ATOM 1528 C C . TYR A 1 197 ? 5.712 -2.115 -16.741 1.00 94.38 197 TYR A C 1
ATOM 1530 O O . TYR A 1 197 ? 4.691 -2.347 -17.402 1.00 94.38 197 TYR A O 1
ATOM 1538 N N . LEU A 1 198 ? 6.759 -1.436 -17.222 1.00 94.00 198 LEU A N 1
ATOM 1539 C CA . LEU A 1 198 ? 6.856 -0.916 -18.586 1.00 94.00 198 LEU A CA 1
ATOM 1540 C C . LEU A 1 198 ? 7.229 -2.002 -19.594 1.00 94.00 198 LEU A C 1
ATOM 1542 O O . LEU A 1 198 ? 6.653 -2.020 -20.679 1.00 94.00 198 LEU A O 1
ATOM 1546 N N . THR A 1 199 ? 8.168 -2.889 -19.254 1.00 89.69 199 THR A N 1
ATOM 1547 C CA . THR A 1 199 ? 8.666 -3.903 -20.197 1.00 89.69 199 THR A CA 1
ATOM 1548 C C . THR A 1 199 ? 7.834 -5.173 -20.228 1.00 89.69 199 THR A C 1
ATOM 1550 O O . THR A 1 199 ? 7.814 -5.857 -21.245 1.00 89.69 199 THR A O 1
ATOM 1553 N N . GLY A 1 200 ? 7.167 -5.514 -19.122 1.00 88.25 200 GLY A N 1
ATOM 1554 C CA . GLY A 1 200 ? 6.517 -6.813 -18.964 1.00 88.25 200 GLY A CA 1
ATOM 1555 C C . GLY A 1 200 ? 7.497 -7.983 -18.840 1.00 88.25 200 GLY A C 1
ATOM 1556 O O . GLY A 1 200 ? 7.065 -9.125 -18.953 1.00 88.25 200 GLY A O 1
ATOM 1557 N N . PHE A 1 201 ? 8.791 -7.723 -18.621 1.00 85.88 201 PHE A N 1
ATOM 1558 C CA . PHE A 1 201 ? 9.760 -8.785 -18.359 1.00 85.88 201 PHE A CA 1
ATOM 1559 C C . PHE A 1 201 ? 9.464 -9.461 -17.020 1.00 85.88 201 PHE A C 1
ATOM 1561 O O . PHE A 1 201 ? 9.033 -8.819 -16.066 1.00 85.88 201 PHE A O 1
ATOM 1568 N N . ASP A 1 202 ? 9.705 -10.759 -16.950 1.00 83.50 202 ASP A N 1
ATOM 1569 C CA . ASP A 1 202 ? 9.483 -11.599 -15.772 1.00 83.50 202 ASP A CA 1
ATOM 1570 C C . ASP A 1 202 ? 10.768 -12.293 -15.293 1.00 83.50 202 ASP A C 1
ATOM 1572 O O . ASP A 1 202 ? 10.807 -12.823 -14.183 1.00 83.50 202 ASP A O 1
ATOM 1576 N N . GLU A 1 203 ? 11.844 -12.223 -16.081 1.00 87.81 203 GLU A N 1
ATOM 157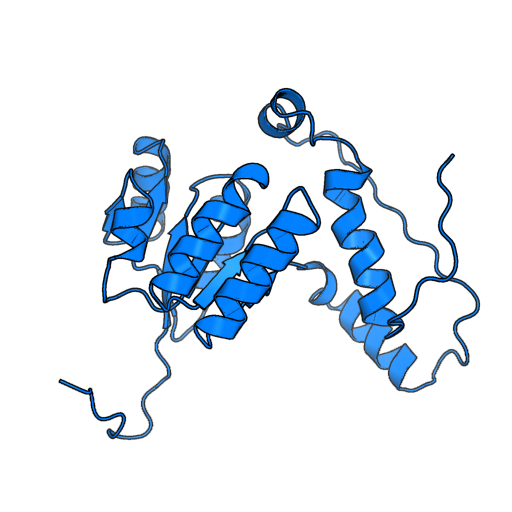7 C CA . GLU A 1 203 ? 13.134 -12.832 -15.774 1.00 87.81 203 GLU A CA 1
ATOM 1578 C C . GLU A 1 203 ? 14.275 -11.802 -15.769 1.00 87.81 203 GLU A C 1
ATOM 1580 O O . GLU A 1 203 ? 14.454 -11.014 -16.702 1.00 87.81 203 GLU A O 1
ATOM 1585 N N . VAL A 1 204 ? 15.111 -11.853 -14.726 1.00 91.88 204 VAL A N 1
ATOM 1586 C CA . VAL A 1 204 ? 16.372 -11.104 -14.641 1.00 91.88 204 VAL A CA 1
ATOM 1587 C C . VAL A 1 204 ? 17.540 -12.078 -14.721 1.00 91.88 204 VAL A C 1
ATOM 1589 O O . VAL A 1 204 ? 17.760 -12.872 -13.812 1.00 91.88 204 VAL A O 1
ATOM 1592 N N . LYS A 1 205 ? 18.337 -11.981 -15.790 1.00 94.00 205 LYS A N 1
ATOM 1593 C CA . LYS A 1 205 ? 19.485 -12.878 -16.014 1.00 94.00 205 LYS A CA 1
ATOM 1594 C C . LYS A 1 205 ? 20.705 -12.535 -15.163 1.00 94.00 205 LYS A C 1
ATOM 1596 O O . LYS A 1 205 ? 21.507 -13.411 -14.850 1.00 94.00 205 LYS A O 1
ATOM 1601 N N . LYS A 1 206 ? 20.906 -11.248 -14.863 1.00 94.81 206 LYS A N 1
ATOM 1602 C CA . LYS A 1 206 ? 22.098 -10.770 -14.157 1.00 94.81 206 LYS A CA 1
ATOM 1603 C C . LYS A 1 206 ? 21.869 -9.416 -13.503 1.00 94.81 206 LYS A C 1
ATOM 1605 O O . LYS A 1 206 ? 21.235 -8.550 -14.097 1.00 94.81 206 LYS A O 1
ATOM 1610 N N . VAL A 1 207 ? 22.441 -9.237 -12.316 1.00 92.94 207 VAL A N 1
ATOM 1611 C CA . VAL A 1 207 ? 22.420 -7.986 -11.549 1.00 92.94 207 VAL A CA 1
ATOM 1612 C C . VAL A 1 207 ? 23.835 -7.683 -11.072 1.00 92.94 207 VAL A C 1
ATOM 1614 O O . VAL A 1 207 ? 24.590 -8.599 -10.747 1.00 92.94 207 VAL A O 1
ATOM 1617 N N . TYR A 1 208 ? 24.181 -6.399 -11.030 1.00 93.38 208 TYR A N 1
ATOM 1618 C CA . TYR A 1 208 ? 25.425 -5.895 -10.462 1.00 93.38 208 TYR A CA 1
ATOM 1619 C C . TYR A 1 208 ? 25.161 -4.583 -9.729 1.00 93.38 208 TYR A C 1
ATOM 1621 O O . TYR A 1 208 ? 24.284 -3.821 -10.134 1.00 93.38 208 TYR A O 1
ATOM 1629 N N . ALA A 1 209 ? 25.947 -4.315 -8.692 1.00 88.50 209 ALA A N 1
ATOM 1630 C CA . ALA A 1 209 ? 25.994 -3.041 -7.989 1.00 88.50 209 ALA A CA 1
ATOM 1631 C C . ALA A 1 209 ? 27.466 -2.650 -7.798 1.00 88.50 209 ALA A C 1
ATOM 1633 O O . ALA A 1 209 ? 28.319 -3.536 -7.678 1.00 88.50 209 ALA A O 1
ATOM 1634 N N . VAL A 1 210 ? 27.747 -1.347 -7.827 1.00 81.50 210 VAL A N 1
ATOM 1635 C CA . VAL A 1 210 ? 29.082 -0.755 -7.641 1.00 81.50 210 VAL A CA 1
ATOM 1636 C C . VAL A 1 210 ? 29.034 0.183 -6.451 1.00 81.50 210 VAL A C 1
ATOM 1638 O O . VAL A 1 210 ? 28.017 0.904 -6.345 1.00 81.50 210 VAL A O 1
#

Radius of gyration: 19.09 Å; Cα contacts (8 Å, |Δi|>4): 298; chains: 1; bounding box: 60×37×52 Å

Sequence (210 aa):
MTRNLENSVGELFLRVGIIGAGIQAKDAHLPAFHSLEGVEISAIADINEKAAKTLAKKYQIPHVYVDFHDLINNPDIDLVSICTPNHLHREMAVACANAGKHILIEKPMATTVGDAEEIIRAVKKNNIKLCVVQNYRFFPAVKEAKKRIQDGRIGDIVSIHAYGHLLQSFDRSWALSEGNAGVIEDFGPHLIDILFYLTGFDEVKKVYAV

Nearest PDB structures (foldseek):
  4had-assembly1_D  TM=9.411E-01  e=7.658E-14  Rhizobium etli CFN 42
  4had-assembly1_C  TM=9.416E-01  e=1.030E-13  Rhizobium etli CFN 42
  3ezy-assembly1_B  TM=8.755E-01  e=5.744E-13  Thermotoga maritima
  6jw7-assembly1_A  TM=8.744E-01  e=2.011E-11  Streptomyces kanamyceticus
  9azo-assembly2_C  TM=8.202E-01  e=7.793E-12  unclassified

Solvent-accessible surface area (backbone atoms only — not comparable to full-atom values): 12278 Å² total; per-residue (Å²): 136,85,82,80,91,78,71,78,95,60,80,75,70,45,25,29,27,35,35,28,58,40,68,58,24,65,75,47,49,51,59,54,49,72,71,39,84,54,45,42,61,49,32,34,17,16,79,53,50,67,50,25,51,52,52,25,65,75,68,67,28,82,36,78,33,55,48,57,64,63,56,56,68,36,86,76,43,50,34,35,38,42,36,58,66,41,85,52,34,38,64,54,47,34,52,30,16,76,62,58,23,24,38,39,32,43,67,46,64,34,84,45,70,69,45,42,49,49,33,53,50,35,26,61,75,50,73,41,57,77,43,66,57,63,62,66,66,70,37,68,69,48,45,51,51,30,48,42,52,76,70,50,75,72,62,78,89,86,82,85,87,83,86,86,81,84,74,90,81,68,92,52,64,73,35,58,75,68,74,63,52,48,68,57,62,67,48,36,59,57,54,56,46,49,52,38,70,52,70,66,60,89,78,82,94,78,86,88,86,133